Protein AF-A0A7J2R9C9-F1 (afdb_monomer_lite)

Sequence (194 aa):
MNEAEVVSRICEHLQNESWQFWIDDHPIHKDLGFQKHCLLIGGVRPDIFGLNDVKQIFAVEVKGSKDYKKAIGQASDFKQFISILQRFDKTEITSKDIIDKLIIEYPNLFLNFFVKPTAKDQVVSMFLSGNKEILTKDYKKTISDFGQYNFFFAFKRHLVHLGILSQENTTFYKKTDDLDLENDYWILGKDILI

Secondary structure (DSSP, 8-state):
--HHHHHHHHHHHHHHTT-EEEEE--GGGTT--SPEE---BTTB--SEEEE-TT--EEEE----TTTHHHHHHHHHHHHHHHHHHHTT-SSEEEHHHHHHHHHHH-HHHIIIIIB-GGGHHHHHHHHHTT-THHHHH-HHHHHHHHB-HHHHHHHHHHHHHTTSB-TT-----S-GGG--TTT-EEEBPGGG--

pLDDT: mean 85.62, std 8.65, range [47.12, 96.38]

Radius of gyration: 19.76 Å; chains: 1; bounding box: 48×44×43 Å

Structure (mmCIF, N/CA/C/O backbone):
data_AF-A0A7J2R9C9-F1
#
_entry.id   AF-A0A7J2R9C9-F1
#
loop_
_atom_site.group_PDB
_atom_site.id
_atom_site.type_symbol
_atom_site.label_atom_id
_atom_site.label_alt_id
_atom_site.label_comp_id
_atom_site.label_asym_id
_atom_site.label_entity_id
_atom_site.label_seq_id
_atom_site.pdbx_PDB_ins_code
_atom_site.Cartn_x
_atom_site.Cartn_y
_atom_site.Cartn_z
_atom_site.occupancy
_atom_site.B_iso_or_equiv
_atom_site.auth_seq_id
_atom_site.auth_comp_id
_atom_site.auth_asym_id
_atom_site.auth_atom_id
_atom_site.pdbx_PDB_model_num
ATOM 1 N N . MET A 1 1 ? -5.313 -24.397 -1.795 1.00 79.88 1 MET A N 1
ATOM 2 C CA . MET A 1 1 ? -6.386 -23.817 -0.970 1.00 79.88 1 MET A CA 1
ATOM 3 C C . MET A 1 1 ? -6.869 -22.528 -1.615 1.00 79.88 1 MET A C 1
ATOM 5 O O . MET A 1 1 ? -6.042 -21.649 -1.888 1.00 79.88 1 MET A O 1
ATOM 9 N N . ASN A 1 2 ? -8.150 -22.462 -1.966 1.00 88.56 2 ASN A N 1
ATOM 10 C CA . ASN A 1 2 ? -8.765 -21.236 -2.485 1.00 88.56 2 ASN A CA 1
ATOM 11 C C . ASN A 1 2 ? -9.092 -20.268 -1.329 1.00 88.56 2 ASN A C 1
ATOM 13 O O . ASN A 1 2 ? -8.956 -20.628 -0.165 1.00 88.56 2 ASN A O 1
ATOM 17 N N . GLU A 1 3 ? -9.455 -19.028 -1.648 1.00 88.56 3 GLU A N 1
ATOM 18 C CA . GLU A 1 3 ? -9.692 -17.971 -0.653 1.00 88.56 3 GLU A CA 1
ATOM 19 C C . GLU A 1 3 ? -10.859 -18.308 0.292 1.00 88.56 3 GLU A C 1
ATOM 21 O O . GLU A 1 3 ? -10.719 -18.158 1.502 1.00 88.56 3 GLU A O 1
ATOM 26 N N . ALA A 1 4 ? -11.951 -18.889 -0.222 1.00 90.69 4 ALA A N 1
ATOM 27 C CA . ALA A 1 4 ? -13.096 -19.321 0.584 1.00 90.69 4 ALA A CA 1
ATOM 28 C C . ALA A 1 4 ? -12.736 -20.424 1.597 1.00 90.69 4 ALA A C 1
ATOM 30 O O . ALA A 1 4 ? -13.167 -20.373 2.747 1.00 90.69 4 ALA A O 1
ATOM 31 N N . GLU A 1 5 ? -11.902 -21.391 1.203 1.00 91.81 5 GLU A N 1
ATOM 32 C CA . GLU A 1 5 ? -11.383 -22.430 2.102 1.00 91.81 5 GLU A CA 1
ATOM 33 C C . GLU A 1 5 ? -10.503 -21.834 3.212 1.00 91.81 5 GLU A C 1
ATOM 35 O O . GLU A 1 5 ? -10.549 -22.304 4.348 1.00 91.81 5 GLU A O 1
ATOM 40 N N . VAL A 1 6 ? -9.708 -20.798 2.906 1.00 91.44 6 VAL A N 1
ATOM 41 C CA . VAL A 1 6 ? -8.899 -20.106 3.924 1.00 91.44 6 VAL A CA 1
ATO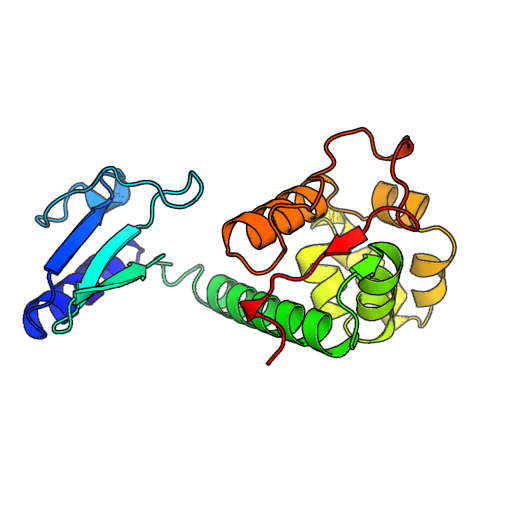M 42 C C . VAL A 1 6 ? -9.802 -19.360 4.906 1.00 91.44 6 VAL A C 1
ATOM 44 O O . VAL A 1 6 ? -9.608 -19.503 6.111 1.00 91.44 6 VAL A O 1
ATOM 47 N N . VAL A 1 7 ? -10.804 -18.623 4.408 1.00 93.88 7 VAL A N 1
ATOM 48 C CA . VAL A 1 7 ? -11.795 -17.936 5.255 1.00 93.88 7 VAL A CA 1
ATOM 49 C C . VAL A 1 7 ? -12.480 -18.934 6.185 1.00 93.88 7 VAL A C 1
ATOM 51 O O . VAL A 1 7 ? -12.495 -18.699 7.388 1.00 93.88 7 VAL A O 1
ATOM 54 N N . SER A 1 8 ? -12.966 -20.071 5.667 1.00 94.31 8 SER A N 1
ATOM 55 C CA . SER A 1 8 ? -13.621 -21.104 6.488 1.00 94.31 8 SER A CA 1
ATOM 56 C C . SER A 1 8 ? -12.737 -21.551 7.649 1.00 94.31 8 SER A C 1
ATOM 58 O O . SER A 1 8 ? -13.174 -21.525 8.795 1.00 94.31 8 SER A O 1
ATOM 60 N N . ARG A 1 9 ? -11.463 -21.870 7.380 1.00 94.62 9 ARG A N 1
ATOM 61 C CA . ARG A 1 9 ? -10.520 -22.308 8.421 1.00 94.62 9 ARG A CA 1
ATOM 62 C C . ARG A 1 9 ? -10.230 -21.232 9.462 1.00 94.62 9 ARG A C 1
ATOM 64 O O . ARG A 1 9 ? -10.087 -21.555 10.638 1.00 94.62 9 ARG A O 1
ATOM 71 N N . ILE A 1 10 ? -10.119 -19.969 9.045 1.00 94.38 10 ILE A N 1
ATOM 72 C CA . ILE A 1 10 ? -9.936 -18.855 9.983 1.00 94.38 10 ILE A CA 1
ATOM 73 C C . ILE A 1 10 ? -11.188 -18.716 10.853 1.00 94.38 10 ILE A C 1
ATOM 75 O O . ILE A 1 10 ? -11.069 -18.669 12.071 1.00 94.38 10 ILE A O 1
ATOM 79 N N . CYS A 1 11 ? -12.381 -18.717 10.259 1.00 95.38 11 CYS A N 1
ATOM 80 C CA . CYS A 1 11 ? -13.644 -18.624 10.989 1.00 95.38 11 CYS A CA 1
ATOM 81 C C . CYS A 1 11 ? -13.845 -19.787 11.972 1.00 95.38 11 CYS A C 1
ATOM 83 O O . CYS A 1 11 ? -14.218 -19.544 13.114 1.00 95.38 11 CYS A O 1
ATOM 85 N N . GLU A 1 12 ? -13.545 -21.025 11.574 1.00 95.56 12 GLU A N 1
ATOM 86 C CA . GLU A 1 12 ? -13.577 -22.200 12.458 1.00 95.56 12 GLU A CA 1
ATOM 87 C C . GLU A 1 12 ? -12.640 -22.022 13.663 1.00 95.56 12 GLU A C 1
ATOM 89 O O . GLU A 1 12 ? -13.024 -22.296 14.799 1.00 95.56 12 GLU A O 1
ATOM 94 N N . HIS A 1 13 ? -11.425 -21.509 13.441 1.00 95.62 13 HIS A N 1
ATOM 95 C CA . HIS A 1 13 ? -10.500 -21.196 14.530 1.00 95.62 13 HIS A CA 1
ATOM 96 C C . HIS A 1 13 ? -11.056 -20.106 15.458 1.00 95.62 13 HIS A C 1
ATOM 98 O O . HIS A 1 13 ? -11.077 -20.298 16.669 1.00 95.62 13 HIS A O 1
ATOM 104 N N . LEU A 1 14 ? -11.578 -19.008 14.905 1.00 95.31 14 LEU A N 1
ATOM 105 C CA . LEU A 1 14 ? -12.173 -17.917 15.684 1.00 95.31 14 LEU A CA 1
ATOM 106 C C . LEU A 1 14 ? -13.383 -18.379 16.515 1.00 95.31 14 LEU A C 1
ATOM 108 O O . LEU A 1 14 ? -13.548 -17.935 17.650 1.00 95.31 14 LEU A O 1
ATOM 112 N N . GLN A 1 15 ? -14.208 -19.291 15.986 1.00 94.38 15 GLN A N 1
ATOM 113 C CA . GLN A 1 15 ? -15.302 -19.913 16.741 1.00 94.38 15 GLN A CA 1
ATOM 114 C C . GLN A 1 15 ? -14.784 -20.739 17.916 1.00 94.38 15 GLN A C 1
ATOM 116 O O . GLN A 1 15 ? -15.335 -20.637 19.011 1.00 94.38 15 GLN A O 1
ATOM 121 N N . ASN A 1 16 ? -13.726 -21.529 17.706 1.00 95.19 16 ASN A N 1
ATOM 122 C CA . ASN A 1 16 ? -13.116 -22.337 18.764 1.00 95.19 16 ASN A CA 1
ATOM 123 C C . ASN A 1 16 ? -12.536 -21.465 19.890 1.00 95.19 16 ASN A C 1
ATOM 125 O O . ASN A 1 16 ? -12.651 -21.826 21.058 1.00 95.19 16 ASN A O 1
ATOM 129 N N . GLU A 1 17 ? -11.995 -20.292 19.555 1.00 93.38 17 GLU A N 1
ATOM 130 C CA . GLU A 1 17 ? -11.522 -19.293 20.525 1.00 93.38 17 GLU A CA 1
ATOM 131 C C . GLU A 1 17 ? -12.665 -18.469 21.157 1.00 93.38 17 GLU A C 1
ATOM 133 O O . GLU A 1 17 ? -12.427 -17.611 22.003 1.00 93.38 17 GLU A O 1
ATOM 138 N N . SER A 1 18 ? -13.928 -18.716 20.780 1.00 92.69 18 SER A N 1
ATOM 139 C CA . SER A 1 18 ? -15.109 -17.956 21.228 1.00 92.69 18 SER A CA 1
ATOM 140 C C . SER A 1 18 ? -15.068 -16.459 20.881 1.00 92.69 18 SER A C 1
ATOM 142 O O . SER A 1 18 ? -15.665 -15.629 21.573 1.00 92.69 18 SER A O 1
ATOM 144 N N . TRP A 1 19 ? -14.380 -16.092 19.798 1.00 96.12 19 TRP A N 1
ATOM 145 C CA . TRP A 1 19 ? -14.326 -14.714 19.311 1.00 96.12 19 TRP A CA 1
ATOM 146 C C . TRP A 1 19 ? -15.585 -14.372 18.510 1.00 96.12 19 TRP A C 1
ATOM 148 O O . TRP A 1 19 ? -16.198 -15.223 17.863 1.00 96.12 19 TRP A O 1
ATOM 158 N N . GLN A 1 20 ? -15.984 -13.101 18.543 1.00 95.19 20 GLN A N 1
ATOM 159 C CA . GLN A 1 20 ? -17.116 -12.608 17.758 1.00 95.19 20 GLN A CA 1
ATOM 160 C C . GLN A 1 20 ? -16.601 -12.134 16.404 1.00 95.19 20 GLN A C 1
ATOM 162 O O . GLN A 1 20 ? -15.662 -11.346 16.352 1.00 95.19 20 GLN A O 1
ATOM 167 N N . PHE A 1 21 ? -17.202 -12.580 15.307 1.00 96.38 21 PHE A N 1
ATOM 168 C CA . PHE A 1 21 ? -16.780 -12.162 13.975 1.00 96.38 21 PHE A CA 1
ATOM 169 C C . PHE A 1 21 ? -17.925 -12.209 12.968 1.00 96.38 21 PHE A C 1
ATOM 171 O O . PHE A 1 21 ? -18.946 -12.869 13.166 1.00 96.38 21 PHE A O 1
ATOM 178 N N . TRP A 1 22 ? -17.695 -11.520 11.861 1.00 96.06 22 TRP A N 1
ATOM 179 C CA . TRP A 1 22 ? -18.535 -11.463 10.680 1.00 96.06 22 TRP A CA 1
ATOM 180 C C . TRP A 1 22 ? -17.633 -11.565 9.453 1.00 96.06 22 TRP A C 1
ATOM 182 O O . TRP A 1 22 ? -16.468 -11.171 9.508 1.00 96.06 22 TRP A O 1
ATOM 192 N N . ILE A 1 23 ? -18.176 -12.042 8.339 1.00 95.62 23 ILE A N 1
ATOM 193 C CA . ILE A 1 23 ? -17.469 -12.113 7.053 1.00 95.62 23 ILE A CA 1
ATOM 194 C C . ILE A 1 23 ? -18.100 -11.192 6.013 1.00 95.62 23 ILE A C 1
ATOM 196 O O . ILE A 1 23 ? -19.280 -10.850 6.125 1.00 95.62 23 ILE A O 1
ATOM 200 N N . ASP A 1 24 ? -17.347 -10.810 4.987 1.00 92.38 24 ASP A N 1
ATOM 201 C CA . ASP A 1 24 ? -17.902 -10.045 3.872 1.00 92.38 24 ASP A CA 1
ATOM 202 C C . ASP A 1 24 ? -19.032 -10.836 3.173 1.00 92.38 24 ASP A C 1
ATOM 204 O O . ASP A 1 24 ? -19.030 -12.069 3.065 1.00 92.38 24 ASP A O 1
ATOM 208 N N . ASP A 1 25 ? -20.008 -10.096 2.662 1.00 88.25 25 ASP A N 1
ATOM 209 C CA . ASP A 1 25 ? -21.032 -10.532 1.717 1.00 88.25 25 ASP A CA 1
ATOM 210 C C . ASP A 1 25 ? -20.504 -10.650 0.265 1.00 88.25 25 ASP A C 1
ATOM 212 O O . ASP A 1 25 ? -21.256 -10.601 -0.708 1.00 88.25 25 ASP A O 1
ATOM 216 N N . HIS A 1 26 ? -19.186 -10.791 0.085 1.00 86.38 26 HIS A N 1
ATOM 217 C CA . HIS A 1 26 ? -18.575 -10.980 -1.227 1.00 86.38 26 HIS A CA 1
ATOM 218 C C . HIS A 1 26 ? -19.024 -12.319 -1.853 1.00 86.38 26 HIS A C 1
ATOM 220 O O . HIS A 1 26 ? -19.096 -13.332 -1.145 1.00 86.38 26 HIS A O 1
ATOM 226 N N . PRO A 1 27 ? -19.247 -12.404 -3.184 1.00 86.25 27 PRO A N 1
ATOM 227 C CA . PRO A 1 27 ? -19.716 -13.631 -3.842 1.00 86.25 27 PRO A CA 1
ATOM 228 C C . PRO A 1 27 ? -18.855 -14.876 -3.599 1.00 86.25 27 PRO A C 1
ATOM 230 O O . PRO A 1 27 ? -19.363 -15.994 -3.650 1.00 86.25 27 PRO A O 1
ATOM 233 N N . ILE A 1 28 ? -17.560 -14.697 -3.318 1.00 84.75 28 ILE A N 1
ATOM 234 C CA . ILE A 1 28 ? -16.625 -15.790 -2.996 1.00 84.75 28 ILE A CA 1
ATOM 235 C C . ILE A 1 28 ? -16.988 -16.472 -1.665 1.00 84.75 28 ILE A C 1
ATOM 237 O O . ILE A 1 28 ? -16.688 -17.647 -1.474 1.00 84.75 28 ILE A O 1
ATOM 241 N N . HIS A 1 29 ? -17.670 -15.770 -0.760 1.00 86.62 29 HIS A N 1
ATOM 242 C CA . HIS A 1 29 ? -18.057 -16.262 0.563 1.00 86.62 29 HIS A CA 1
ATOM 243 C C . HIS A 1 29 ? -19.539 -16.634 0.653 1.00 86.62 29 HIS A C 1
ATOM 245 O O . HIS A 1 29 ? -20.029 -16.915 1.748 1.00 86.62 29 HIS A O 1
ATOM 251 N N . LYS A 1 30 ? -20.279 -16.608 -0.463 1.00 85.00 30 LYS A N 1
ATOM 252 C CA . LYS A 1 30 ? -21.740 -16.802 -0.477 1.00 85.00 30 LYS A CA 1
ATOM 253 C C . LYS A 1 30 ? -22.174 -18.129 0.162 1.00 85.00 30 LYS A C 1
ATOM 255 O O . LYS A 1 30 ? -23.197 -18.177 0.830 1.00 85.00 30 LYS A O 1
ATOM 260 N N . ASP A 1 31 ? -21.367 -19.175 -0.018 1.00 89.12 31 ASP A N 1
ATOM 261 C CA . ASP A 1 31 ? -21.669 -20.534 0.441 1.00 89.12 31 ASP A CA 1
ATOM 262 C C . ASP A 1 31 ? -21.213 -20.768 1.897 1.00 89.12 31 ASP A C 1
ATOM 264 O O . ASP A 1 31 ? -21.453 -21.831 2.466 1.00 89.12 31 ASP A O 1
ATOM 268 N N . LEU A 1 32 ? -20.562 -19.777 2.522 1.00 89.19 32 LEU A N 1
ATOM 269 C CA . LEU A 1 32 ? -20.130 -19.836 3.917 1.00 89.19 32 LEU A CA 1
ATOM 270 C C . LEU A 1 32 ? -21.260 -19.372 4.847 1.00 89.19 32 LEU A C 1
ATOM 272 O O . LEU A 1 32 ? -21.686 -18.217 4.788 1.00 89.19 32 LEU A O 1
ATOM 276 N N . GLY A 1 33 ? -21.696 -20.254 5.751 1.00 90.81 33 GLY A N 1
ATOM 277 C CA . GLY A 1 33 ? -22.815 -20.044 6.683 1.00 90.81 33 GLY A CA 1
ATOM 278 C C . GLY A 1 33 ? -22.538 -19.132 7.887 1.00 90.81 33 GLY A C 1
ATOM 279 O O . GLY A 1 33 ? -23.201 -19.272 8.913 1.00 90.81 33 GLY A O 1
ATOM 280 N N . PHE A 1 34 ? -21.558 -18.229 7.803 1.00 93.81 34 PHE A N 1
ATOM 281 C CA . PHE A 1 34 ? -21.236 -17.284 8.880 1.00 93.81 34 PHE A CA 1
ATOM 282 C C . PHE A 1 34 ? -22.005 -15.966 8.727 1.00 93.81 34 PHE A C 1
ATOM 284 O O . PHE A 1 34 ? -22.436 -15.602 7.629 1.00 93.81 34 PHE A O 1
ATOM 291 N N . GLN A 1 35 ? -22.163 -15.233 9.835 1.00 93.25 35 GLN A N 1
ATOM 292 C CA . GLN A 1 35 ? -22.824 -13.927 9.819 1.00 93.25 35 GLN A CA 1
ATOM 293 C C . GLN A 1 35 ? -22.078 -12.948 8.908 1.00 93.25 35 GLN A C 1
ATOM 295 O O . GLN A 1 35 ? -20.848 -12.914 8.895 1.00 93.25 35 GLN A O 1
ATOM 300 N N . LYS A 1 36 ? -22.830 -12.139 8.159 1.00 93.19 36 LYS A N 1
ATOM 301 C CA . LYS A 1 36 ? -22.279 -11.186 7.192 1.00 93.19 36 LYS A CA 1
ATOM 302 C C . LYS A 1 36 ? -22.129 -9.785 7.784 1.00 93.19 36 LYS A C 1
ATOM 304 O O . LYS A 1 36 ? -22.925 -9.397 8.638 1.00 93.19 36 LYS A O 1
ATOM 309 N N . HIS A 1 37 ? -21.169 -9.008 7.288 1.00 91.19 37 HIS A N 1
ATOM 310 C CA . HIS A 1 37 ? -21.090 -7.564 7.526 1.00 91.19 37 HIS A CA 1
ATOM 311 C C . HIS A 1 37 ? -21.049 -6.764 6.224 1.00 91.19 37 HIS A C 1
ATOM 313 O O . HIS A 1 37 ? -20.691 -7.256 5.159 1.00 91.19 37 HIS A O 1
ATOM 319 N N . CYS A 1 38 ? -21.359 -5.474 6.343 1.00 86.06 38 CYS A N 1
ATOM 320 C CA . CYS A 1 38 ? -21.189 -4.482 5.282 1.00 86.06 38 CYS A CA 1
ATOM 321 C C . CYS A 1 38 ? -20.207 -3.357 5.660 1.00 86.06 38 CYS A C 1
ATOM 323 O O . CYS A 1 38 ? -20.106 -2.365 4.937 1.00 86.06 38 CYS A O 1
ATOM 325 N N . LEU A 1 39 ? -19.490 -3.515 6.781 1.00 82.69 39 LEU A N 1
ATOM 326 C CA . LEU A 1 39 ? -18.576 -2.522 7.348 1.00 82.69 39 LEU A CA 1
ATOM 327 C C . LEU A 1 39 ? -17.418 -2.179 6.398 1.00 82.69 39 LEU A C 1
ATOM 329 O O . LEU A 1 39 ? -16.803 -3.072 5.826 1.00 82.69 39 LEU A O 1
ATOM 333 N N . LEU A 1 40 ? -17.108 -0.887 6.271 1.00 76.62 40 LEU A N 1
ATOM 334 C CA . LEU A 1 40 ? -15.981 -0.371 5.494 1.00 76.62 40 LEU A CA 1
ATOM 335 C C . LEU A 1 40 ? -14.938 0.247 6.432 1.00 76.62 40 LEU A C 1
ATOM 337 O O . LEU A 1 40 ? -15.283 1.058 7.289 1.00 76.62 40 LEU A O 1
ATOM 341 N N . ILE A 1 41 ? -13.664 -0.082 6.224 1.00 69.44 41 ILE A N 1
ATOM 342 C CA . ILE A 1 41 ? -12.506 0.527 6.887 1.00 69.44 41 ILE A CA 1
ATOM 343 C C . ILE A 1 41 ? -11.711 1.275 5.817 1.00 69.44 41 ILE A C 1
ATOM 345 O O . ILE A 1 41 ? -11.194 0.669 4.881 1.00 69.44 41 ILE A O 1
ATOM 349 N N . GLY A 1 42 ? -11.670 2.608 5.896 1.00 65.38 42 GLY A N 1
ATOM 350 C CA . GLY A 1 42 ? -10.990 3.431 4.882 1.00 65.38 42 GLY A CA 1
ATOM 351 C C . GLY A 1 42 ? -11.536 3.242 3.457 1.00 65.38 42 GLY A C 1
ATOM 352 O O . GLY A 1 42 ? -10.789 3.360 2.490 1.00 65.38 42 GLY A O 1
ATOM 353 N N . GLY A 1 43 ? -12.823 2.897 3.322 1.00 72.19 43 GLY A N 1
ATOM 354 C CA . GLY A 1 43 ? -13.472 2.619 2.034 1.00 72.19 43 GLY A CA 1
ATOM 355 C C . GLY A 1 43 ? -13.242 1.208 1.480 1.00 72.19 43 GLY A C 1
ATOM 356 O O . GLY A 1 43 ? -13.756 0.901 0.409 1.00 72.19 43 GLY A O 1
ATOM 357 N N . VAL A 1 44 ? -12.513 0.349 2.197 1.00 74.75 44 VAL A N 1
ATOM 358 C CA . VAL A 1 44 ? -12.276 -1.055 1.832 1.00 74.75 44 VAL A CA 1
ATOM 359 C C . VAL A 1 44 ? -13.069 -1.960 2.765 1.00 74.75 4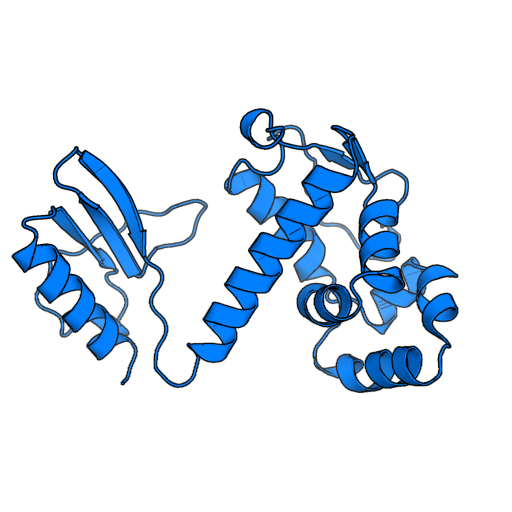4 VAL A C 1
ATOM 361 O O . VAL A 1 44 ? -13.228 -1.653 3.947 1.00 74.75 44 VAL A O 1
ATOM 364 N N . ARG A 1 45 ? -13.589 -3.069 2.244 1.00 83.50 45 ARG A N 1
ATOM 365 C CA . ARG A 1 45 ? -14.285 -4.067 3.049 1.00 83.50 45 ARG A CA 1
ATOM 366 C C . ARG A 1 45 ? -13.326 -5.221 3.360 1.00 83.50 45 ARG A C 1
ATOM 368 O O . ARG A 1 45 ? -12.831 -5.811 2.408 1.00 83.50 45 ARG A O 1
ATOM 375 N N . PRO A 1 46 ? -13.023 -5.505 4.637 1.00 89.94 46 PRO A N 1
ATOM 376 C CA . PRO A 1 46 ? -12.201 -6.660 4.979 1.00 89.94 46 PRO A CA 1
ATOM 377 C C . PRO A 1 46 ? -12.985 -7.958 4.758 1.00 89.94 46 PRO A C 1
ATOM 379 O O . PRO A 1 46 ? -14.202 -7.960 4.931 1.00 89.94 46 PRO A O 1
ATOM 382 N N . ASP A 1 47 ? -12.295 -9.058 4.454 1.00 93.00 47 ASP A N 1
ATOM 383 C CA . ASP A 1 47 ? -12.936 -10.373 4.302 1.00 93.00 47 ASP A CA 1
ATOM 384 C C . ASP A 1 47 ? -13.543 -10.870 5.624 1.00 93.00 47 ASP A C 1
ATOM 386 O O . ASP A 1 47 ? -14.576 -11.544 5.629 1.00 93.00 47 ASP A O 1
ATOM 390 N N . ILE A 1 48 ? -12.897 -10.543 6.752 1.00 94.44 48 ILE A N 1
ATOM 391 C CA . ILE A 1 48 ? -13.358 -10.863 8.109 1.00 94.44 48 ILE A CA 1
ATOM 392 C C . ILE A 1 48 ? -13.180 -9.639 9.007 1.00 94.44 48 ILE A C 1
ATOM 394 O O . ILE A 1 48 ? -12.122 -9.011 9.023 1.00 94.44 48 ILE A O 1
ATOM 398 N N . PHE A 1 49 ? -14.186 -9.342 9.820 1.00 93.75 49 PHE A N 1
ATOM 399 C CA . PHE A 1 49 ? -14.146 -8.324 10.867 1.00 93.75 49 PHE A CA 1
ATOM 400 C C . PHE A 1 49 ? -14.626 -8.927 12.186 1.00 93.75 49 PHE A C 1
ATOM 402 O O . PHE A 1 49 ? -15.577 -9.709 12.189 1.00 93.75 49 PHE A O 1
ATOM 409 N N . GLY A 1 50 ? -14.021 -8.564 13.316 1.00 92.94 50 GLY A N 1
ATOM 410 C CA . GLY A 1 50 ? -14.440 -9.127 14.594 1.00 92.94 50 GLY A CA 1
ATOM 411 C C . GLY A 1 50 ? -13.873 -8.462 15.839 1.00 92.94 50 GLY A C 1
ATOM 412 O O . GLY A 1 50 ? -13.158 -7.463 15.783 1.00 92.94 50 GLY A O 1
ATOM 413 N N . LEU A 1 51 ? -14.239 -9.053 16.973 1.00 90.69 51 LEU A N 1
ATOM 414 C CA . LEU A 1 51 ? -13.806 -8.727 18.323 1.00 90.69 51 LEU A CA 1
ATOM 415 C C . LEU A 1 51 ? -13.227 -9.984 18.971 1.00 90.69 51 LEU A C 1
ATOM 417 O O . LEU A 1 51 ? -13.886 -11.029 18.989 1.00 90.69 51 LEU A O 1
ATOM 421 N N . ASN A 1 52 ? -12.027 -9.876 19.534 1.00 89.12 52 ASN A N 1
ATOM 422 C CA . ASN A 1 52 ? -11.482 -10.948 20.362 1.00 89.12 52 ASN A CA 1
ATOM 423 C C . ASN A 1 52 ? -12.175 -11.019 21.739 1.00 89.12 52 ASN A C 1
ATOM 425 O O . ASN A 1 52 ? -13.108 -10.265 22.048 1.00 89.12 52 ASN A O 1
ATOM 429 N N . ASP A 1 53 ? -11.716 -11.947 22.572 1.00 89.00 53 ASP A N 1
ATOM 430 C CA . ASP A 1 53 ? -12.183 -12.177 23.941 1.00 89.00 53 ASP A CA 1
ATOM 431 C C . ASP A 1 53 ? -12.096 -10.928 24.839 1.00 89.00 53 ASP A C 1
ATOM 433 O O . ASP A 1 53 ? -13.004 -10.670 25.632 1.00 89.00 53 ASP A O 1
ATOM 437 N N . VAL A 1 54 ? -11.074 -10.093 24.646 1.00 91.19 54 VAL A N 1
ATOM 438 C CA . VAL A 1 54 ? -10.885 -8.810 25.346 1.00 91.19 54 VAL A CA 1
ATOM 439 C C . VAL A 1 54 ? -11.502 -7.603 24.621 1.00 91.19 54 VAL A C 1
ATOM 441 O O . VAL A 1 54 ? -11.209 -6.457 24.962 1.00 91.19 54 VAL A O 1
ATOM 444 N N . LYS A 1 55 ? -12.389 -7.831 23.643 1.00 88.19 55 LYS A N 1
ATOM 445 C CA . LYS A 1 55 ? -13.112 -6.792 22.877 1.00 88.19 55 LYS A CA 1
ATOM 446 C C . LYS A 1 55 ? -12.225 -5.847 22.058 1.00 88.19 55 LYS A C 1
ATOM 448 O O . LYS A 1 55 ? -12.659 -4.755 21.695 1.00 88.19 55 LYS A O 1
ATOM 453 N N . GLN A 1 56 ? -11.016 -6.271 21.706 1.00 81.62 56 GLN A N 1
ATOM 454 C CA . GLN A 1 56 ? -10.200 -5.589 20.707 1.00 81.62 56 GLN A CA 1
ATOM 455 C C . GLN A 1 56 ? -10.704 -5.918 19.303 1.00 81.62 56 GLN A C 1
ATOM 457 O O . GLN A 1 56 ? -10.991 -7.073 18.982 1.00 81.62 56 GLN A O 1
ATOM 462 N N . ILE A 1 57 ? -10.790 -4.884 18.470 1.00 86.56 57 ILE A N 1
ATOM 463 C CA . ILE A 1 57 ? -11.206 -4.993 17.074 1.00 86.56 57 ILE A CA 1
ATOM 464 C C . ILE A 1 57 ? -10.068 -5.577 16.243 1.00 86.56 57 ILE A C 1
ATOM 466 O O . ILE A 1 57 ? -8.921 -5.146 16.358 1.00 86.56 57 ILE A O 1
ATOM 470 N N . PHE A 1 58 ? -10.406 -6.499 15.348 1.00 87.62 58 PHE A N 1
ATOM 471 C CA . PHE A 1 58 ? -9.512 -6.964 14.297 1.00 87.62 58 PHE A CA 1
ATOM 472 C C . PHE A 1 58 ? -10.228 -6.996 12.944 1.00 87.62 58 PHE A C 1
ATOM 474 O O . PHE A 1 58 ? -11.453 -7.106 12.856 1.00 87.62 58 PHE A O 1
ATOM 481 N N . ALA A 1 59 ? -9.435 -6.917 11.881 1.00 90.19 59 ALA A N 1
ATOM 482 C CA . ALA A 1 59 ? -9.870 -7.111 10.508 1.00 90.19 59 ALA A CA 1
ATOM 483 C C . ALA A 1 59 ? -8.846 -7.998 9.791 1.00 90.19 59 ALA A C 1
ATOM 485 O O . ALA A 1 59 ? -7.642 -7.839 10.001 1.00 90.19 59 ALA A O 1
ATOM 486 N N . VAL A 1 60 ? -9.316 -8.937 8.974 1.00 89.44 60 VAL A N 1
ATOM 487 C CA . VAL A 1 60 ? -8.474 -9.891 8.247 1.00 89.44 60 VAL A CA 1
ATOM 488 C C . VAL A 1 60 ? -8.746 -9.763 6.759 1.00 89.44 60 VAL A C 1
ATOM 490 O O . VAL A 1 60 ? -9.885 -9.890 6.320 1.00 89.44 60 VAL A O 1
ATOM 493 N N . GLU A 1 61 ? -7.673 -9.550 6.006 1.00 88.19 61 GLU A N 1
ATOM 494 C CA . GLU A 1 61 ? -7.633 -9.726 4.558 1.00 88.19 61 GLU A CA 1
ATOM 495 C C . GLU A 1 61 ? -7.065 -11.119 4.273 1.00 88.19 61 GLU A C 1
ATOM 497 O O . GLU A 1 61 ? -5.951 -11.458 4.688 1.00 88.19 61 GLU A O 1
ATOM 502 N N . VAL A 1 62 ? -7.830 -11.945 3.578 1.00 88.38 62 VAL A N 1
ATOM 503 C CA . VAL A 1 62 ? -7.496 -13.326 3.269 1.00 88.38 62 VAL A CA 1
ATOM 504 C C . VAL A 1 62 ? -6.904 -13.404 1.869 1.00 88.38 62 VAL A C 1
ATOM 506 O O . VAL A 1 62 ? -7.245 -12.637 0.977 1.00 88.38 62 VAL A O 1
ATOM 509 N N . LYS A 1 63 ? -5.938 -14.307 1.668 1.00 87.19 63 LYS A N 1
ATOM 510 C CA . LYS A 1 63 ? -5.334 -14.564 0.355 1.00 87.19 63 LYS A CA 1
ATOM 511 C C . LYS A 1 63 ? -5.164 -16.060 0.142 1.00 87.19 63 LYS A C 1
ATOM 513 O O . LYS A 1 63 ? -4.645 -16.776 0.999 1.00 87.19 63 LYS A O 1
ATOM 518 N N . GLY A 1 64 ? -5.593 -16.542 -1.023 1.00 85.88 64 GLY A N 1
ATOM 519 C CA . GLY A 1 64 ? -5.465 -17.947 -1.404 1.00 85.88 64 GLY A CA 1
ATOM 520 C C . GLY A 1 64 ? -4.020 -18.380 -1.694 1.00 85.88 64 GLY A C 1
ATOM 521 O O . GLY A 1 64 ? -3.100 -17.576 -1.842 1.00 85.88 64 GLY A O 1
ATOM 522 N N . SER A 1 65 ? -3.821 -19.690 -1.864 1.00 81.62 65 SER A N 1
ATOM 523 C CA . SER A 1 65 ? -2.495 -20.305 -2.101 1.00 81.62 65 SER A CA 1
ATOM 524 C C . SER A 1 65 ? -1.759 -19.858 -3.375 1.00 81.62 65 SER A C 1
ATOM 526 O O . SER A 1 65 ? -0.563 -20.108 -3.501 1.00 81.62 65 SER A O 1
ATOM 528 N N . LYS A 1 66 ? -2.433 -19.191 -4.316 1.00 80.88 66 LYS A N 1
ATOM 529 C CA . LYS A 1 66 ? -1.776 -18.591 -5.489 1.00 80.88 66 LYS A CA 1
ATOM 530 C C . LYS A 1 66 ? -1.121 -17.246 -5.161 1.00 80.88 66 LYS A C 1
ATOM 532 O O . LYS A 1 66 ? -0.080 -16.929 -5.725 1.00 80.88 66 LYS A O 1
ATOM 537 N N . ASP A 1 67 ? -1.679 -16.512 -4.201 1.00 80.62 67 ASP A N 1
ATOM 538 C CA . ASP A 1 67 ? -1.323 -15.119 -3.927 1.00 80.62 67 ASP A CA 1
ATOM 539 C C . ASP A 1 67 ? -0.644 -14.918 -2.567 1.00 80.62 67 ASP A C 1
ATOM 541 O O . ASP A 1 67 ? -0.089 -13.851 -2.321 1.00 80.62 67 ASP A O 1
ATOM 545 N N . TYR A 1 68 ? -0.601 -15.934 -1.694 1.00 78.31 68 TYR A N 1
ATOM 546 C CA . TYR A 1 68 ? -0.035 -15.794 -0.343 1.00 78.31 68 TYR A CA 1
ATOM 547 C C . TYR A 1 68 ? 1.424 -15.306 -0.335 1.00 78.31 68 TYR A C 1
ATOM 549 O O . TYR A 1 68 ? 1.783 -14.468 0.486 1.00 78.31 68 TYR A O 1
ATOM 557 N N . LYS A 1 69 ? 2.272 -15.768 -1.269 1.00 75.38 69 LYS A N 1
ATOM 558 C CA . LYS A 1 69 ? 3.667 -15.296 -1.372 1.00 75.38 69 LYS A CA 1
ATOM 559 C C . LYS A 1 69 ? 3.727 -13.807 -1.697 1.00 75.38 69 LYS A C 1
ATOM 561 O O . LYS A 1 69 ? 4.528 -13.083 -1.117 1.00 75.38 69 LYS A O 1
ATOM 566 N N . LYS A 1 70 ? 2.863 -13.361 -2.613 1.00 76.00 70 LYS A N 1
ATOM 567 C CA . LYS A 1 70 ? 2.738 -11.953 -2.989 1.00 76.00 70 LYS A CA 1
ATOM 568 C C . LYS A 1 70 ? 2.232 -11.131 -1.805 1.00 76.00 70 LYS A C 1
ATOM 570 O O . LYS A 1 70 ? 2.806 -10.088 -1.528 1.00 76.00 70 LYS A O 1
ATOM 575 N N . ALA A 1 71 ? 1.231 -11.627 -1.083 1.00 69.88 71 ALA A N 1
ATOM 576 C CA . ALA A 1 71 ? 0.666 -10.968 0.091 1.00 69.88 71 ALA A CA 1
ATOM 577 C C . ALA A 1 71 ? 1.689 -10.808 1.228 1.00 69.88 71 ALA A C 1
ATOM 579 O O . ALA A 1 71 ? 1.842 -9.719 1.772 1.00 69.88 71 ALA A O 1
ATOM 580 N N . ILE A 1 72 ? 2.448 -11.865 1.539 1.00 70.62 72 ILE A N 1
ATOM 581 C CA . ILE A 1 72 ? 3.532 -11.816 2.533 1.00 70.62 72 ILE A CA 1
ATOM 582 C C . ILE A 1 72 ? 4.622 -10.836 2.092 1.00 70.62 72 ILE A C 1
ATOM 584 O O . ILE A 1 72 ? 5.074 -10.025 2.897 1.00 70.62 72 ILE A O 1
ATOM 588 N N . GLY A 1 73 ? 5.019 -10.883 0.815 1.00 69.12 73 GLY A N 1
ATOM 589 C CA . GLY A 1 73 ? 5.977 -9.934 0.247 1.00 69.12 73 GLY A CA 1
ATOM 590 C C . GLY A 1 73 ? 5.504 -8.489 0.403 1.00 69.12 73 GLY A C 1
ATOM 591 O O . GLY A 1 73 ? 6.238 -7.665 0.929 1.00 69.12 73 GLY A O 1
ATOM 592 N N . GLN A 1 74 ? 4.246 -8.203 0.061 1.00 75.81 74 GLN A N 1
ATOM 593 C CA . GLN A 1 74 ? 3.646 -6.875 0.219 1.00 75.81 74 GLN A CA 1
ATOM 594 C C . GLN A 1 74 ? 3.603 -6.416 1.680 1.00 75.81 74 GLN A C 1
ATOM 596 O O . GLN A 1 74 ? 3.946 -5.272 1.961 1.00 75.81 74 GLN A O 1
ATOM 601 N N . ALA A 1 75 ? 3.228 -7.293 2.616 1.00 76.12 75 ALA A N 1
ATOM 602 C CA . ALA A 1 75 ? 3.218 -6.967 4.041 1.00 76.12 75 ALA A CA 1
ATOM 603 C C . ALA A 1 75 ? 4.632 -6.673 4.573 1.00 76.12 75 ALA A C 1
ATOM 605 O O . ALA A 1 75 ? 4.829 -5.734 5.347 1.00 76.12 75 ALA A O 1
ATOM 606 N N . SER A 1 76 ? 5.627 -7.448 4.130 1.00 78.75 76 SER A N 1
ATOM 607 C CA . SER A 1 76 ? 7.035 -7.231 4.470 1.00 78.75 76 SER A CA 1
ATOM 608 C C . SER A 1 76 ? 7.563 -5.920 3.889 1.00 78.75 76 SER A C 1
ATOM 610 O O . SER A 1 76 ? 8.159 -5.129 4.620 1.00 78.75 76 SER A O 1
ATOM 612 N N . ASP A 1 77 ? 7.310 -5.665 2.604 1.00 84.69 77 ASP A N 1
ATOM 613 C CA . ASP A 1 77 ? 7.718 -4.440 1.917 1.00 84.69 77 ASP A CA 1
ATOM 614 C C . ASP A 1 77 ? 7.087 -3.210 2.581 1.00 84.69 77 ASP A C 1
ATOM 616 O O . ASP A 1 77 ? 7.756 -2.201 2.804 1.00 84.69 77 ASP A O 1
ATOM 620 N N . PHE A 1 78 ? 5.810 -3.309 2.965 1.00 83.62 78 PHE A N 1
ATOM 621 C CA . PHE A 1 78 ? 5.095 -2.251 3.672 1.00 83.62 78 PHE A CA 1
ATOM 622 C C . PHE A 1 78 ? 5.730 -1.963 5.032 1.00 83.62 78 PHE A C 1
ATOM 624 O O . PHE A 1 78 ? 6.082 -0.822 5.324 1.00 83.62 78 PHE A O 1
ATOM 631 N N . LYS A 1 79 ? 5.953 -3.001 5.846 1.00 85.62 79 LYS A N 1
ATOM 632 C CA . LYS A 1 79 ? 6.614 -2.868 7.151 1.00 85.62 79 LYS A CA 1
ATOM 633 C C . LYS A 1 79 ? 8.009 -2.253 7.019 1.00 85.62 79 LYS A C 1
ATOM 635 O O . LYS A 1 79 ? 8.384 -1.404 7.827 1.00 85.62 79 LYS A O 1
ATOM 640 N N . GLN A 1 80 ? 8.772 -2.658 6.003 1.00 89.62 80 GLN A N 1
ATOM 641 C CA . GLN A 1 80 ? 10.093 -2.095 5.743 1.00 89.62 80 GLN A CA 1
ATOM 642 C C . GLN A 1 80 ? 10.005 -0.619 5.345 1.00 89.62 80 GLN A C 1
ATOM 644 O O . GLN A 1 80 ? 10.785 0.185 5.850 1.00 89.62 80 GLN A O 1
ATOM 649 N N . PHE A 1 81 ? 9.034 -0.245 4.509 1.00 90.62 81 PHE A N 1
ATOM 650 C CA . PHE A 1 81 ? 8.799 1.148 4.136 1.00 90.62 81 PHE A CA 1
ATOM 651 C C . PHE A 1 81 ? 8.468 2.028 5.351 1.00 90.62 81 PHE A C 1
ATOM 653 O O . PHE A 1 81 ? 9.044 3.104 5.489 1.00 90.62 81 PHE A O 1
ATOM 660 N N . ILE A 1 82 ? 7.635 1.554 6.286 1.00 88.75 82 ILE A N 1
ATOM 661 C CA . ILE A 1 82 ? 7.349 2.294 7.531 1.00 88.75 82 ILE A CA 1
ATOM 662 C C . ILE A 1 82 ? 8.611 2.485 8.369 1.00 88.75 82 ILE A C 1
ATOM 664 O O . ILE A 1 82 ? 8.879 3.591 8.834 1.00 88.75 82 ILE A O 1
ATOM 668 N N . SER A 1 83 ? 9.439 1.445 8.490 1.00 90.25 83 SER A N 1
ATOM 669 C CA . SER A 1 83 ? 10.722 1.565 9.187 1.00 90.25 83 SER A CA 1
ATOM 670 C C . SER A 1 83 ? 11.660 2.573 8.517 1.00 90.25 83 SER A C 1
ATOM 672 O O . SER A 1 83 ? 12.396 3.273 9.207 1.00 90.25 83 SER A O 1
ATOM 674 N N . ILE A 1 84 ? 11.639 2.680 7.185 1.00 91.94 84 ILE A N 1
ATOM 675 C CA . ILE A 1 84 ? 12.420 3.687 6.455 1.00 91.94 84 ILE A CA 1
ATOM 676 C C . ILE A 1 84 ? 11.931 5.095 6.790 1.00 91.94 84 ILE A C 1
ATOM 678 O O . ILE A 1 84 ? 12.766 5.941 7.097 1.00 91.94 84 ILE A O 1
ATOM 682 N N . LEU A 1 85 ? 10.614 5.334 6.789 1.00 91.12 85 LEU A N 1
ATOM 683 C CA . LEU A 1 85 ? 10.040 6.627 7.174 1.00 91.12 85 LEU A CA 1
ATOM 684 C C . LEU A 1 85 ? 10.477 7.042 8.587 1.00 91.12 85 LEU A C 1
ATOM 686 O O . LEU A 1 85 ? 10.936 8.162 8.781 1.00 91.12 85 LEU A O 1
ATOM 690 N N . GLN A 1 86 ? 10.426 6.118 9.549 1.00 89.50 86 GLN A N 1
ATOM 691 C CA . GLN A 1 86 ? 10.859 6.367 10.930 1.00 89.50 86 GLN A CA 1
ATOM 692 C C . GLN A 1 86 ? 12.357 6.710 11.039 1.00 89.50 86 GLN A C 1
ATOM 694 O O . GLN A 1 86 ? 12.757 7.490 11.896 1.00 89.50 86 GLN A O 1
ATOM 699 N N . ARG A 1 87 ? 13.202 6.166 10.153 1.00 91.06 87 ARG A N 1
ATOM 700 C CA . ARG A 1 87 ? 14.663 6.377 10.160 1.00 91.06 87 ARG A CA 1
ATOM 701 C C . ARG A 1 87 ? 15.118 7.715 9.580 1.00 91.06 87 ARG A C 1
ATOM 703 O O . ARG A 1 87 ? 16.311 8.001 9.641 1.00 91.06 87 ARG A O 1
ATOM 710 N N . PHE A 1 88 ? 14.223 8.512 8.997 1.00 89.75 88 PHE A N 1
ATOM 711 C CA . PHE A 1 88 ? 14.578 9.861 8.543 1.00 89.75 88 PHE A CA 1
ATOM 712 C C . PHE A 1 88 ? 14.812 10.843 9.696 1.00 89.75 88 PHE A C 1
ATOM 714 O O . PHE A 1 88 ? 15.372 11.907 9.443 1.00 89.75 88 PHE A O 1
ATOM 721 N N . ASP A 1 89 ? 14.409 10.488 10.924 1.00 84.12 89 ASP A N 1
ATOM 722 C CA . ASP A 1 89 ? 14.567 11.305 12.138 1.00 84.12 89 ASP A CA 1
ATOM 723 C C . ASP A 1 89 ? 13.987 12.727 11.989 1.00 84.12 89 ASP A C 1
ATOM 725 O O . ASP A 1 89 ? 14.521 13.724 12.474 1.00 84.12 89 ASP A O 1
ATOM 729 N N . LYS A 1 90 ? 12.891 12.832 11.227 1.00 89.62 90 LYS A N 1
ATOM 730 C CA . LYS A 1 90 ? 12.167 14.072 10.928 1.00 89.62 90 LYS A CA 1
ATOM 731 C C . LYS A 1 90 ? 10.675 13.789 10.852 1.00 89.62 90 LYS A C 1
ATOM 733 O O . LYS A 1 90 ? 10.258 12.717 10.422 1.00 89.62 90 LYS A O 1
ATOM 738 N N . THR A 1 91 ? 9.872 14.780 11.221 1.00 89.81 91 THR A N 1
ATOM 739 C CA . THR A 1 91 ? 8.406 14.718 11.132 1.00 89.81 91 THR A CA 1
ATOM 740 C C . THR A 1 91 ? 7.891 14.963 9.721 1.00 89.81 91 THR A C 1
ATOM 742 O O . THR A 1 91 ? 6.818 14.482 9.376 1.00 89.81 91 THR A O 1
ATOM 745 N N . GLU A 1 92 ? 8.647 15.700 8.911 1.00 93.50 92 GLU A N 1
ATOM 746 C CA . GLU A 1 92 ? 8.306 16.057 7.538 1.00 93.50 92 GLU A CA 1
ATOM 747 C C . GLU A 1 92 ? 9.415 15.565 6.612 1.00 93.50 92 GLU A C 1
ATOM 749 O O . GLU A 1 92 ? 10.588 15.909 6.782 1.00 93.50 92 GLU A O 1
ATOM 754 N N . ILE A 1 93 ? 9.045 14.729 5.645 1.00 94.31 93 ILE A N 1
ATOM 755 C CA . ILE A 1 93 ? 9.985 14.092 4.721 1.00 94.31 93 ILE A CA 1
ATOM 756 C C . ILE A 1 93 ? 9.531 14.406 3.304 1.00 94.31 93 ILE A C 1
ATOM 758 O O . ILE A 1 93 ? 8.358 14.229 2.983 1.00 94.31 93 ILE A O 1
ATOM 762 N N . THR A 1 94 ? 10.428 14.873 2.443 1.00 92.38 94 THR A N 1
ATOM 763 C CA . THR A 1 94 ? 10.036 15.188 1.065 1.00 92.38 94 THR A CA 1
ATOM 764 C C . THR A 1 94 ? 9.875 13.907 0.249 1.00 92.38 94 THR A C 1
ATOM 766 O O . THR A 1 94 ? 10.562 12.904 0.473 1.00 92.38 94 THR A O 1
ATOM 769 N N . SER A 1 95 ? 8.985 13.925 -0.740 1.00 89.25 95 SER A N 1
ATOM 770 C CA . SER A 1 95 ? 8.849 12.823 -1.694 1.00 89.25 95 SER A CA 1
ATOM 771 C C . SER A 1 95 ? 10.162 12.514 -2.409 1.00 89.25 95 SER A C 1
ATOM 773 O O . SER A 1 95 ? 10.465 11.346 -2.657 1.00 89.25 95 SER A O 1
ATOM 775 N N . LYS A 1 96 ? 10.965 13.546 -2.692 1.00 90.88 96 LYS A N 1
ATOM 776 C CA . LYS A 1 96 ? 12.317 13.391 -3.228 1.00 90.88 96 LYS A CA 1
ATOM 777 C C . LYS A 1 96 ? 13.204 12.578 -2.282 1.00 90.88 96 LYS A C 1
ATOM 779 O O . LYS A 1 96 ? 13.790 11.597 -2.727 1.00 90.88 96 LYS A O 1
ATOM 784 N N . ASP A 1 97 ? 13.263 12.932 -0.998 1.00 93.12 97 ASP A N 1
ATOM 785 C CA . ASP A 1 97 ? 14.093 12.227 -0.011 1.00 93.12 97 ASP A CA 1
ATOM 786 C C . ASP A 1 97 ? 13.716 10.743 0.093 1.00 93.12 97 ASP A C 1
ATOM 788 O O . ASP A 1 97 ? 14.589 9.873 0.131 1.00 93.12 97 ASP A O 1
ATOM 792 N N . ILE A 1 98 ? 12.412 10.440 0.089 1.00 92.06 98 ILE A N 1
ATOM 793 C CA . ILE A 1 98 ? 11.907 9.061 0.091 1.00 92.06 98 ILE A CA 1
ATOM 794 C C . ILE A 1 98 ? 12.381 8.326 -1.164 1.00 92.06 98 ILE A C 1
ATOM 796 O O . ILE A 1 98 ? 12.958 7.245 -1.059 1.00 92.06 98 ILE A O 1
ATOM 800 N N . ILE A 1 99 ? 12.160 8.898 -2.349 1.00 90.44 99 ILE A N 1
ATOM 801 C CA . ILE A 1 99 ? 12.532 8.268 -3.622 1.00 90.44 99 ILE A CA 1
ATOM 802 C C . ILE A 1 99 ? 14.047 8.044 -3.701 1.00 90.44 99 ILE A C 1
ATOM 804 O O . ILE A 1 99 ? 14.474 6.955 -4.085 1.00 90.44 99 ILE A O 1
ATOM 808 N N . ASP A 1 100 ? 14.851 9.015 -3.269 1.00 92.81 100 ASP A N 1
ATOM 809 C CA . ASP A 1 100 ? 16.308 8.898 -3.207 1.00 92.81 100 ASP A CA 1
ATOM 810 C C . ASP A 1 100 ? 16.747 7.743 -2.321 1.00 92.81 100 ASP A C 1
ATOM 812 O O . ASP A 1 100 ? 17.515 6.875 -2.746 1.00 92.81 100 ASP A O 1
ATOM 816 N N . LYS A 1 101 ? 16.205 7.680 -1.102 1.00 93.44 101 LYS A N 1
ATOM 817 C CA . LYS A 1 101 ? 16.498 6.602 -0.160 1.00 93.44 101 LYS A CA 1
ATOM 818 C C . LYS A 1 101 ? 16.168 5.240 -0.765 1.00 93.44 101 LYS A C 1
ATOM 820 O O . LYS A 1 101 ? 16.961 4.304 -0.656 1.00 93.44 101 LYS A O 1
ATOM 825 N N . LEU A 1 102 ? 15.026 5.126 -1.442 1.00 91.69 102 LEU A N 1
ATOM 826 C CA . LEU A 1 102 ? 14.607 3.880 -2.074 1.00 91.69 102 LEU A CA 1
ATOM 827 C C . LEU A 1 102 ? 15.493 3.491 -3.260 1.00 91.69 102 LEU A C 1
ATOM 829 O O . LEU A 1 102 ? 15.897 2.337 -3.348 1.00 91.69 102 LEU A O 1
ATOM 833 N N . ILE A 1 103 ? 15.840 4.419 -4.152 1.00 92.19 103 ILE A N 1
ATOM 834 C CA . ILE A 1 103 ? 16.709 4.119 -5.299 1.00 92.19 103 ILE A CA 1
ATOM 835 C C . ILE A 1 103 ? 18.115 3.724 -4.828 1.00 92.19 103 ILE A C 1
ATOM 837 O O . ILE A 1 103 ? 18.723 2.795 -5.367 1.00 92.19 103 ILE A O 1
ATOM 841 N N . ILE A 1 104 ? 18.657 4.434 -3.838 1.00 91.06 104 ILE A N 1
ATOM 842 C CA . ILE A 1 104 ? 20.057 4.283 -3.435 1.00 91.06 104 ILE A CA 1
ATOM 843 C C . ILE A 1 104 ? 20.247 3.059 -2.540 1.00 91.06 104 ILE A C 1
ATOM 845 O O . ILE A 1 104 ? 21.187 2.293 -2.785 1.00 91.06 104 ILE A O 1
ATOM 849 N N . GLU A 1 105 ? 19.378 2.883 -1.541 1.00 92.94 105 GLU A N 1
ATOM 850 C CA . GLU A 1 105 ? 19.560 1.924 -0.444 1.00 92.94 105 GLU A CA 1
ATOM 851 C C . GLU A 1 105 ? 18.562 0.759 -0.469 1.00 92.94 105 GLU A C 1
ATOM 853 O O . GLU A 1 105 ? 18.895 -0.330 -0.003 1.00 92.94 105 GLU A O 1
ATOM 858 N N . TYR A 1 106 ? 17.363 0.943 -1.034 1.00 92.94 106 TYR A N 1
ATOM 859 C CA . TYR A 1 106 ? 16.297 -0.071 -1.022 1.00 92.94 106 TYR A CA 1
ATOM 860 C C . TYR A 1 106 ? 15.710 -0.340 -2.423 1.00 92.94 106 TYR A C 1
ATOM 862 O O . TYR A 1 106 ? 14.493 -0.235 -2.616 1.00 92.94 106 TYR A O 1
ATOM 870 N N . PRO A 1 107 ? 16.535 -0.725 -3.420 1.00 91.31 107 PRO A N 1
ATOM 871 C CA . PRO A 1 107 ? 16.117 -0.802 -4.824 1.00 91.31 107 PRO A CA 1
ATOM 872 C C . PRO A 1 107 ? 14.960 -1.781 -5.066 1.00 91.31 107 PRO A C 1
ATOM 874 O O . PRO A 1 107 ? 14.133 -1.555 -5.946 1.00 91.31 107 PRO A O 1
ATOM 877 N N . ASN A 1 108 ? 14.838 -2.833 -4.251 1.00 89.25 108 ASN A N 1
ATOM 878 C CA . ASN A 1 108 ? 13.705 -3.761 -4.315 1.00 89.25 108 ASN A CA 1
ATOM 879 C C . ASN A 1 108 ? 12.375 -3.083 -3.954 1.00 89.25 108 ASN A C 1
ATOM 881 O O . ASN A 1 108 ? 11.382 -3.287 -4.647 1.00 89.25 108 ASN A O 1
ATOM 885 N N . LEU A 1 109 ? 12.357 -2.237 -2.919 1.00 88.81 109 LEU A N 1
ATOM 886 C CA . LEU A 1 109 ? 11.163 -1.475 -2.548 1.00 88.81 109 LEU A CA 1
ATOM 887 C C . LEU A 1 109 ? 10.822 -0.434 -3.612 1.00 88.81 109 LEU A C 1
ATOM 889 O O . LEU A 1 109 ? 9.652 -0.276 -3.954 1.00 88.81 109 LEU A O 1
ATOM 893 N N . PHE A 1 110 ? 11.834 0.223 -4.192 1.00 90.06 110 PHE A N 1
ATOM 894 C CA . PHE A 1 110 ? 11.627 1.104 -5.343 1.00 90.06 110 PHE A CA 1
ATOM 895 C C . PHE A 1 110 ? 10.961 0.349 -6.506 1.00 90.06 110 PHE A C 1
ATOM 897 O O . PHE A 1 110 ? 9.923 0.769 -7.012 1.00 90.06 110 PHE A O 1
ATOM 904 N N . LEU A 1 111 ? 11.492 -0.816 -6.884 1.00 89.31 111 LEU A N 1
ATOM 905 C CA . LEU A 1 111 ? 10.925 -1.654 -7.944 1.00 89.31 111 LEU A CA 1
ATOM 906 C C . LEU A 1 111 ? 9.506 -2.143 -7.629 1.00 89.31 111 LEU A C 1
ATOM 908 O O . LEU A 1 111 ? 8.685 -2.269 -8.536 1.00 89.31 111 LEU A O 1
ATOM 912 N N . ASN A 1 112 ? 9.211 -2.463 -6.370 1.00 85.81 112 ASN A N 1
ATOM 913 C CA . ASN A 1 112 ? 7.927 -3.041 -5.985 1.00 85.81 112 ASN A CA 1
ATOM 914 C C . ASN A 1 112 ? 6.814 -2.007 -5.856 1.00 85.81 112 ASN A C 1
ATOM 916 O O . ASN A 1 112 ? 5.691 -2.300 -6.264 1.00 85.81 112 ASN A O 1
ATOM 920 N N . PHE A 1 113 ? 7.124 -0.820 -5.341 1.00 83.00 113 PHE A N 1
ATOM 921 C CA . PHE A 1 113 ? 6.136 0.232 -5.125 1.00 83.00 113 PHE A CA 1
ATOM 922 C C . PHE A 1 113 ? 6.068 1.243 -6.270 1.00 83.00 113 PHE A C 1
ATOM 924 O O . PHE A 1 113 ? 4.989 1.711 -6.612 1.00 83.00 113 PHE A O 1
ATOM 931 N N . PHE A 1 114 ? 7.196 1.591 -6.885 1.00 82.25 114 PHE A N 1
ATOM 932 C CA . PHE A 1 114 ? 7.258 2.756 -7.767 1.00 82.25 114 PHE A CA 1
ATOM 933 C C . PHE A 1 114 ? 7.326 2.388 -9.236 1.00 82.25 114 PHE A C 1
ATOM 935 O O . PHE A 1 114 ? 6.869 3.170 -10.060 1.00 82.25 114 PHE A O 1
ATOM 942 N N . VAL A 1 115 ? 7.870 1.224 -9.588 1.00 88.56 115 VAL A N 1
ATOM 943 C CA . VAL A 1 115 ? 8.101 0.871 -10.991 1.00 88.56 115 VAL A CA 1
ATOM 944 C C . VAL A 1 115 ? 6.935 0.063 -11.549 1.00 88.56 115 VAL A C 1
ATOM 946 O O . VAL A 1 115 ? 6.603 -1.018 -11.055 1.00 88.56 115 VAL A O 1
ATOM 949 N N . LYS A 1 116 ? 6.328 0.565 -12.631 1.00 87.94 116 LYS A N 1
ATOM 950 C CA . LYS A 1 116 ? 5.249 -0.137 -13.333 1.00 87.94 116 LYS A CA 1
ATOM 951 C C . LYS A 1 116 ? 5.732 -1.507 -13.835 1.00 87.94 116 LYS A C 1
ATOM 953 O O . LYS A 1 116 ? 6.874 -1.615 -14.287 1.00 87.94 116 LYS A O 1
ATOM 958 N N . PRO A 1 117 ? 4.873 -2.545 -13.846 1.00 88.56 117 PRO A N 1
ATOM 959 C CA . PRO A 1 117 ? 5.275 -3.899 -14.234 1.00 88.56 117 PRO A CA 1
ATOM 960 C C . PRO A 1 117 ? 6.000 -3.976 -15.582 1.00 88.56 117 PRO A C 1
ATOM 962 O O . PRO A 1 117 ? 6.993 -4.683 -15.699 1.00 88.56 117 PRO A O 1
ATOM 965 N N . THR A 1 118 ? 5.558 -3.194 -16.572 1.00 90.19 118 THR A N 1
ATOM 966 C CA . THR A 1 118 ? 6.132 -3.179 -17.927 1.00 90.19 118 THR A CA 1
ATOM 967 C C . THR A 1 118 ? 7.528 -2.561 -18.019 1.00 90.19 118 THR A C 1
ATOM 969 O O . THR A 1 118 ? 8.192 -2.742 -19.031 1.00 90.19 118 THR A O 1
ATOM 972 N N . ALA A 1 119 ? 7.980 -1.840 -16.991 1.00 91.88 119 ALA A N 1
ATOM 973 C CA . ALA A 1 119 ? 9.296 -1.207 -16.949 1.00 91.88 119 ALA A CA 1
ATOM 974 C C . ALA A 1 119 ? 10.278 -1.900 -15.991 1.00 91.88 119 ALA A C 1
ATOM 976 O O . ALA A 1 119 ? 11.445 -1.509 -15.936 1.00 91.88 119 ALA A O 1
ATOM 977 N N . LYS A 1 120 ? 9.839 -2.913 -15.227 1.00 91.50 120 LYS A N 1
ATOM 978 C CA . LYS A 1 120 ? 10.666 -3.532 -14.177 1.00 91.50 120 LYS A CA 1
ATOM 979 C C . LYS A 1 120 ? 11.985 -4.074 -14.714 1.00 91.50 120 LYS A C 1
ATOM 981 O O . LYS A 1 120 ? 13.024 -3.742 -14.155 1.00 91.50 120 LYS A O 1
ATOM 986 N N . ASP A 1 121 ? 11.964 -4.820 -15.815 1.00 93.25 121 ASP A N 1
ATOM 987 C CA . ASP A 1 121 ? 13.176 -5.431 -16.379 1.00 93.25 121 ASP A CA 1
ATOM 988 C C . ASP A 1 121 ? 14.210 -4.383 -16.817 1.00 93.25 121 ASP A C 1
ATOM 990 O O . ASP A 1 121 ? 15.417 -4.545 -16.610 1.00 93.25 121 ASP A O 1
ATOM 994 N N . GLN A 1 122 ? 13.734 -3.260 -17.362 1.00 93.62 122 GLN A N 1
ATOM 995 C CA . GLN A 1 122 ? 14.586 -2.143 -17.756 1.00 93.62 122 GLN A CA 1
ATOM 996 C C . GLN A 1 122 ? 15.251 -1.496 -16.536 1.00 93.62 122 GLN A C 1
ATOM 998 O O . GLN A 1 122 ? 16.463 -1.282 -16.538 1.00 93.62 122 GLN A O 1
ATOM 1003 N N . VAL A 1 123 ? 14.484 -1.220 -15.479 1.00 92.38 123 VAL A N 1
ATOM 1004 C CA . VAL A 1 123 ? 15.019 -0.602 -14.257 1.00 92.38 123 VAL A CA 1
ATOM 1005 C C . VAL A 1 123 ? 15.947 -1.567 -13.505 1.00 92.38 123 VAL A C 1
ATOM 1007 O O . VAL A 1 123 ? 16.995 -1.152 -13.015 1.00 92.38 123 VAL A O 1
ATOM 1010 N N . VAL A 1 124 ? 15.636 -2.868 -13.477 1.00 93.38 124 VAL A N 1
ATOM 1011 C CA . VAL A 1 124 ? 16.534 -3.909 -12.943 1.00 93.38 124 VAL A CA 1
ATOM 1012 C C . VAL A 1 124 ? 17.871 -3.893 -13.682 1.00 93.38 124 VAL A C 1
ATOM 1014 O O . VAL A 1 124 ? 18.921 -3.886 -13.043 1.00 93.38 124 VAL A O 1
ATOM 1017 N N . SER A 1 125 ? 17.848 -3.809 -15.014 1.00 92.94 125 SER A N 1
ATOM 1018 C CA . SER A 1 125 ? 19.070 -3.728 -15.821 1.00 92.94 125 SER A CA 1
ATOM 1019 C C . SER A 1 125 ? 19.909 -2.494 -15.472 1.00 92.94 125 SER A C 1
ATOM 1021 O O . SER A 1 125 ? 21.129 -2.601 -15.365 1.00 92.94 125 SER A O 1
ATOM 1023 N N . MET A 1 126 ? 19.271 -1.344 -15.216 1.00 92.50 126 MET A N 1
ATOM 102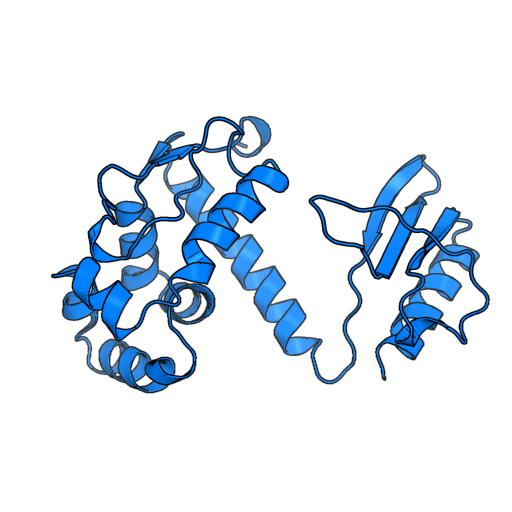4 C CA . MET A 1 126 ? 19.961 -0.123 -14.772 1.00 92.50 126 MET A CA 1
ATOM 1025 C C . MET A 1 126 ? 20.632 -0.286 -13.403 1.00 92.50 126 MET A C 1
ATOM 1027 O O . MET A 1 126 ? 21.754 0.187 -13.213 1.00 92.50 126 MET A O 1
ATOM 1031 N N . PHE A 1 127 ? 19.972 -0.961 -12.455 1.00 90.62 127 PHE A N 1
ATOM 1032 C CA . PHE A 1 127 ? 20.566 -1.263 -11.150 1.00 90.62 127 PHE A CA 1
ATOM 1033 C C . PHE A 1 127 ? 21.761 -2.211 -11.278 1.00 90.62 127 PHE A C 1
ATOM 1035 O O . PHE A 1 127 ? 22.816 -1.939 -10.705 1.00 90.62 127 PHE A O 1
ATOM 1042 N N . LEU A 1 128 ? 21.619 -3.289 -12.055 1.00 90.31 128 LEU A N 1
ATOM 1043 C CA . LEU A 1 128 ? 22.673 -4.289 -12.250 1.00 90.31 128 LEU A CA 1
ATOM 1044 C C . LEU A 1 128 ? 23.895 -3.726 -12.986 1.00 90.31 128 LEU A C 1
ATOM 1046 O O . LEU A 1 128 ? 25.016 -4.143 -12.713 1.00 90.31 128 LEU A O 1
ATOM 1050 N N . SER A 1 129 ? 23.701 -2.758 -13.884 1.00 90.56 129 SER A N 1
ATOM 1051 C CA . SER A 1 129 ? 24.791 -2.109 -14.615 1.00 90.56 129 SER A CA 1
ATOM 1052 C C . SER A 1 129 ? 25.453 -0.954 -13.849 1.00 90.56 129 SER A C 1
ATOM 1054 O O . SER A 1 129 ? 26.280 -0.253 -14.424 1.00 90.56 129 SER A O 1
ATOM 1056 N N . GLY A 1 130 ? 25.052 -0.684 -12.599 1.00 85.12 130 GLY A N 1
ATOM 1057 C CA . GLY A 1 130 ? 25.569 0.433 -11.798 1.00 85.12 130 GLY A CA 1
ATOM 1058 C C . GLY A 1 130 ? 25.080 1.823 -12.228 1.00 85.12 130 GLY A C 1
ATOM 1059 O O . GLY A 1 130 ? 25.495 2.821 -11.650 1.00 85.12 130 GLY A O 1
ATOM 1060 N N . ASN A 1 131 ? 24.148 1.918 -13.182 1.00 83.31 131 ASN A N 1
ATOM 1061 C CA . ASN A 1 131 ? 23.677 3.183 -13.762 1.00 83.31 131 ASN A CA 1
ATOM 1062 C C . ASN A 1 131 ? 22.489 3.799 -13.000 1.00 83.31 131 ASN A C 1
ATOM 1064 O O . ASN A 1 131 ? 21.694 4.550 -13.570 1.00 83.31 131 ASN A O 1
ATOM 1068 N N . LYS A 1 132 ? 22.341 3.494 -11.705 1.00 83.50 132 LYS A N 1
ATOM 1069 C CA . LYS A 1 132 ? 21.191 3.941 -10.899 1.00 83.50 132 LYS A CA 1
ATOM 1070 C C . LYS A 1 132 ? 21.097 5.462 -10.742 1.00 83.50 132 LYS A C 1
ATOM 1072 O O . LYS A 1 132 ? 20.003 5.975 -10.556 1.00 83.50 132 LYS A O 1
ATOM 1077 N N . GLU A 1 133 ? 22.208 6.186 -10.897 1.00 85.38 133 GLU A N 1
ATOM 1078 C CA . GLU A 1 133 ? 22.245 7.659 -10.886 1.00 85.38 133 GLU A CA 1
ATOM 1079 C C . GLU A 1 133 ? 21.382 8.293 -11.984 1.00 85.38 133 GLU A C 1
ATOM 1081 O O . GLU A 1 133 ? 20.952 9.435 -11.863 1.00 85.38 133 GLU A O 1
ATOM 1086 N N . ILE A 1 134 ? 21.099 7.567 -13.070 1.00 87.00 134 ILE A N 1
ATOM 1087 C CA . ILE A 1 134 ? 20.179 8.047 -14.109 1.00 87.00 134 ILE A CA 1
ATOM 1088 C C . ILE A 1 134 ? 18.777 8.259 -13.522 1.00 87.00 134 ILE A C 1
ATOM 1090 O O . ILE A 1 134 ? 18.098 9.207 -13.909 1.00 87.00 134 ILE A O 1
ATOM 1094 N N . LEU A 1 135 ? 18.368 7.422 -12.562 1.00 89.19 135 LEU A N 1
ATOM 1095 C CA . LEU A 1 135 ? 17.047 7.487 -11.939 1.00 89.19 135 LEU A CA 1
ATOM 1096 C C . LEU A 1 135 ? 16.890 8.710 -11.019 1.00 89.19 135 LEU A C 1
ATOM 1098 O O . LEU A 1 135 ? 15.765 9.169 -10.830 1.00 89.19 135 LEU A O 1
ATOM 1102 N N . THR A 1 136 ? 17.994 9.250 -10.489 1.00 88.62 136 THR A N 1
ATOM 1103 C CA . THR A 1 136 ? 18.010 10.410 -9.577 1.00 88.62 136 THR A CA 1
ATOM 1104 C C . THR A 1 136 ? 18.389 11.730 -10.259 1.00 88.62 136 THR A C 1
ATOM 1106 O O . THR A 1 136 ? 18.242 12.795 -9.665 1.00 88.62 136 THR A O 1
ATOM 1109 N N . LYS A 1 137 ? 18.852 11.698 -11.519 1.00 87.94 137 LYS A N 1
ATOM 1110 C CA . LYS A 1 137 ? 19.187 12.908 -12.297 1.00 87.94 137 LYS A CA 1
ATOM 1111 C C . LYS A 1 137 ? 17.962 13.715 -12.724 1.00 87.94 137 LYS A C 1
ATOM 1113 O O . LYS A 1 137 ? 18.026 14.938 -12.756 1.00 87.94 137 LYS A O 1
ATOM 1118 N N . ASP A 1 138 ? 16.873 13.036 -13.074 1.00 86.94 138 ASP A N 1
ATOM 1119 C CA . ASP A 1 138 ? 15.622 13.663 -13.503 1.00 86.94 138 ASP A CA 1
ATOM 1120 C C . ASP A 1 138 ? 14.434 12.837 -13.004 1.00 86.94 138 ASP A C 1
ATOM 1122 O O . ASP A 1 138 ? 13.974 11.900 -13.661 1.00 86.94 138 ASP A O 1
ATOM 1126 N N . TYR A 1 139 ? 13.933 13.175 -11.814 1.00 84.69 139 TYR A N 1
ATOM 1127 C CA . TYR A 1 139 ? 12.825 12.437 -11.211 1.00 84.69 139 TYR A CA 1
ATOM 1128 C C . TYR A 1 139 ? 11.530 12.551 -12.012 1.00 84.69 139 TYR A C 1
ATOM 1130 O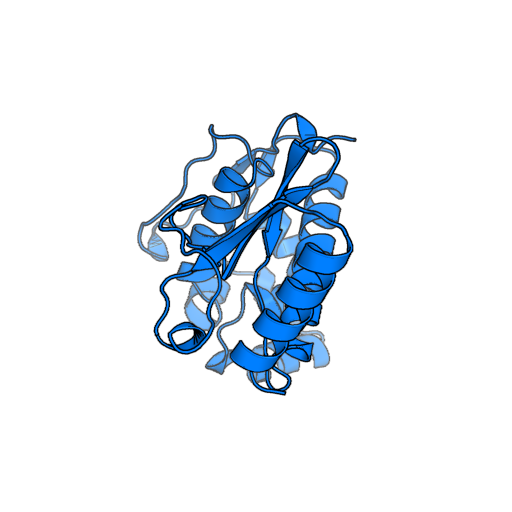 O . TYR A 1 139 ? 10.757 11.594 -12.035 1.00 84.69 139 TYR A O 1
ATOM 1138 N N . LYS A 1 140 ? 11.277 13.685 -12.684 1.00 81.56 140 LYS A N 1
ATOM 1139 C CA . LYS A 1 140 ? 10.071 13.846 -13.510 1.00 81.56 140 LYS A CA 1
ATOM 1140 C C . LYS A 1 140 ? 10.093 12.843 -14.652 1.00 81.56 140 LYS A C 1
ATOM 1142 O O . LYS A 1 140 ? 9.117 12.121 -14.856 1.00 81.56 140 LYS A O 1
ATOM 1147 N N . LYS A 1 141 ? 11.233 12.734 -15.336 1.00 85.81 141 LYS A N 1
ATOM 1148 C CA . LYS A 1 141 ? 11.437 11.737 -16.385 1.00 85.81 141 LYS A CA 1
ATOM 1149 C C . LYS A 1 141 ? 11.388 10.314 -15.835 1.00 85.81 141 LYS A C 1
ATOM 1151 O O . LYS A 1 141 ? 10.676 9.493 -16.396 1.00 85.81 141 LYS A O 1
ATOM 1156 N N . THR A 1 142 ? 12.048 10.026 -14.712 1.00 88.19 142 THR A N 1
ATOM 1157 C CA . THR A 1 142 ? 11.994 8.704 -14.057 1.00 88.19 142 THR A CA 1
ATOM 1158 C C . THR A 1 142 ? 10.557 8.283 -13.743 1.00 88.19 142 THR A C 1
ATOM 1160 O O . THR A 1 142 ? 10.160 7.152 -14.025 1.00 88.19 142 THR A O 1
ATOM 1163 N N . ILE A 1 143 ? 9.747 9.189 -13.195 1.00 83.44 143 ILE A N 1
ATOM 1164 C CA . ILE A 1 143 ? 8.355 8.907 -12.830 1.00 83.44 143 ILE A CA 1
ATOM 1165 C C . ILE A 1 143 ? 7.465 8.795 -14.069 1.00 83.44 143 ILE A C 1
ATOM 1167 O O . ILE A 1 143 ? 6.593 7.932 -14.103 1.00 83.44 143 ILE A O 1
ATOM 1171 N N . SER A 1 144 ? 7.691 9.605 -15.101 1.00 83.88 144 SER A N 1
ATOM 1172 C CA . SER A 1 144 ? 6.965 9.487 -16.370 1.00 83.88 144 SER A CA 1
ATOM 1173 C C . SER A 1 144 ? 7.272 8.157 -17.079 1.00 83.88 144 SER A C 1
ATOM 1175 O O . SER A 1 144 ? 6.371 7.399 -17.454 1.00 83.88 144 SER A O 1
ATOM 1177 N N . ASP A 1 145 ? 8.558 7.828 -17.201 1.00 87.69 145 ASP A N 1
ATOM 1178 C CA . ASP A 1 145 ? 9.038 6.685 -17.974 1.00 87.69 145 ASP A CA 1
ATOM 1179 C C . ASP A 1 145 ? 8.786 5.358 -17.251 1.00 87.69 145 ASP A C 1
ATOM 1181 O O . ASP A 1 145 ? 8.396 4.373 -17.885 1.00 87.69 145 ASP A O 1
ATOM 1185 N N . PHE A 1 146 ? 8.966 5.318 -15.927 1.00 88.75 146 PHE A N 1
ATOM 1186 C CA . PHE A 1 146 ? 8.971 4.077 -15.142 1.00 88.75 146 PHE A CA 1
ATOM 1187 C C . PHE A 1 146 ? 7.943 4.061 -14.013 1.00 88.75 146 PHE A C 1
ATOM 1189 O O . PHE A 1 146 ? 7.551 2.981 -13.569 1.00 88.75 146 PHE A O 1
ATOM 1196 N N . GLY A 1 147 ? 7.491 5.228 -13.563 1.00 81.50 147 GLY A N 1
ATOM 1197 C CA . GLY A 1 147 ? 6.634 5.379 -12.397 1.00 81.50 147 GLY A CA 1
ATOM 1198 C C . GLY A 1 147 ? 5.235 4.795 -12.580 1.00 81.50 147 GLY A C 1
ATOM 1199 O O . GLY A 1 147 ? 4.558 5.000 -13.588 1.00 81.50 147 GLY A O 1
ATOM 1200 N N . GLN A 1 148 ? 4.746 4.111 -11.553 1.00 77.31 148 GLN A N 1
ATOM 1201 C CA . GLN A 1 148 ? 3.335 3.804 -11.385 1.00 77.31 148 GLN A CA 1
ATOM 1202 C C . GLN A 1 148 ? 2.667 5.007 -10.704 1.00 77.31 148 GLN A C 1
ATOM 1204 O O . GLN A 1 148 ? 2.435 5.002 -9.500 1.00 77.31 148 GLN A O 1
ATOM 1209 N N . TYR A 1 149 ? 2.385 6.060 -11.480 1.00 63.75 149 TYR A N 1
ATOM 1210 C CA . TYR A 1 149 ? 1.926 7.373 -10.989 1.00 63.75 149 TYR A CA 1
ATOM 1211 C C . TYR A 1 149 ? 0.799 7.291 -9.944 1.00 63.75 149 TYR A C 1
ATOM 1213 O O . TYR A 1 149 ? 0.895 7.856 -8.856 1.00 63.75 149 TYR A O 1
ATOM 1221 N N . ASN A 1 150 ? -0.242 6.506 -10.242 1.00 63.41 150 ASN A N 1
ATOM 1222 C CA . ASN A 1 150 ? -1.384 6.337 -9.343 1.00 63.41 150 ASN A CA 1
ATOM 1223 C C . ASN A 1 150 ? -1.008 5.650 -8.027 1.00 63.41 150 ASN A C 1
ATOM 1225 O O . ASN A 1 150 ? -1.698 5.847 -7.032 1.00 63.41 150 ASN A O 1
ATOM 1229 N N . PHE A 1 151 ? 0.055 4.842 -8.013 1.00 67.12 151 PHE A N 1
ATOM 1230 C CA . PHE A 1 151 ? 0.454 4.105 -6.826 1.00 67.12 151 PHE A CA 1
ATOM 1231 C C . PHE A 1 151 ? 1.027 5.039 -5.768 1.00 67.12 151 PHE A C 1
ATOM 1233 O O . PHE A 1 151 ? 0.568 4.968 -4.642 1.00 67.12 151 PHE A O 1
ATOM 1240 N N . PHE A 1 152 ? 1.937 5.960 -6.100 1.00 71.06 152 PHE A N 1
ATOM 1241 C CA . PHE A 1 152 ? 2.577 6.810 -5.085 1.00 71.06 152 PHE A CA 1
ATOM 1242 C C . PHE A 1 152 ? 1.569 7.663 -4.299 1.00 71.06 152 PHE A C 1
ATOM 1244 O O . PHE A 1 152 ? 1.585 7.681 -3.069 1.00 71.06 152 PHE A O 1
ATOM 1251 N N . PHE A 1 153 ? 0.618 8.288 -4.995 1.00 74.69 153 PHE A N 1
ATOM 1252 C CA . PHE A 1 153 ? -0.408 9.118 -4.360 1.00 74.69 153 PHE A CA 1
ATOM 1253 C C . PHE A 1 153 ? -1.504 8.315 -3.674 1.00 74.69 153 PHE A C 1
ATOM 1255 O O . PHE A 1 153 ? -1.921 8.661 -2.566 1.00 74.69 153 PHE A O 1
ATOM 1262 N N . ALA A 1 154 ? -1.952 7.216 -4.290 1.00 77.12 154 ALA A N 1
ATOM 1263 C CA . ALA A 1 154 ? -2.886 6.314 -3.626 1.00 77.12 154 ALA A CA 1
ATOM 1264 C C . ALA A 1 154 ? -2.258 5.691 -2.373 1.00 77.12 154 ALA A C 1
ATOM 1266 O O . ALA A 1 154 ? -2.951 5.526 -1.372 1.00 77.12 154 ALA A O 1
ATOM 1267 N N . PHE A 1 155 ? -0.957 5.404 -2.412 1.00 80.62 155 PHE A N 1
ATOM 1268 C CA . PHE A 1 155 ? -0.193 4.858 -1.304 1.00 80.62 155 PHE A CA 1
ATOM 1269 C C . PHE A 1 155 ? -0.028 5.882 -0.185 1.00 80.62 155 PHE A C 1
ATOM 1271 O O . PHE A 1 155 ? -0.413 5.583 0.940 1.00 80.62 155 PHE A O 1
ATOM 1278 N N . LYS A 1 156 ? 0.399 7.118 -0.489 1.00 85.00 156 LYS A N 1
ATOM 1279 C CA . LYS A 1 156 ? 0.426 8.230 0.480 1.00 85.00 156 LYS A CA 1
ATOM 1280 C C . LYS A 1 156 ? -0.920 8.381 1.186 1.00 85.00 156 LYS A C 1
ATOM 1282 O O . LYS A 1 156 ? -0.992 8.379 2.411 1.00 85.00 156 LYS A O 1
ATOM 1287 N N . ARG A 1 157 ? -2.013 8.418 0.415 1.00 83.25 157 ARG A N 1
ATOM 1288 C CA . ARG A 1 157 ? -3.377 8.477 0.956 1.00 83.25 157 ARG A CA 1
ATOM 1289 C C . ARG A 1 157 ? -3.693 7.277 1.848 1.00 83.25 157 ARG A C 1
ATOM 1291 O O . ARG A 1 157 ? -4.343 7.444 2.873 1.00 83.25 157 ARG A O 1
ATOM 1298 N N . HIS A 1 158 ? -3.282 6.073 1.466 1.00 82.06 158 HIS A N 1
ATOM 1299 C CA . HIS A 1 158 ? -3.503 4.879 2.278 1.00 82.06 158 HIS A CA 1
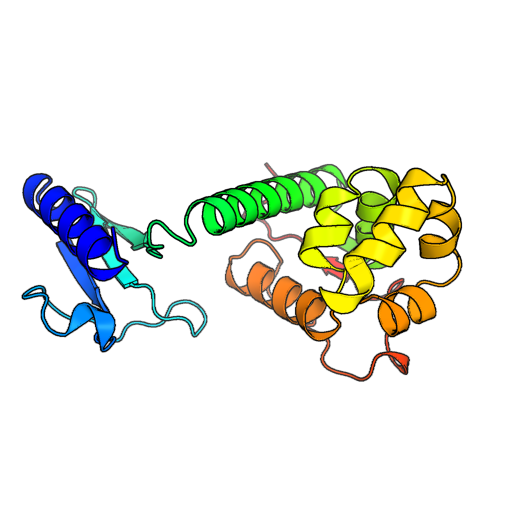ATOM 1300 C C . HIS A 1 158 ? -2.789 4.988 3.632 1.00 82.06 158 HIS A C 1
ATOM 1302 O O . HIS A 1 158 ? -3.393 4.710 4.661 1.00 82.06 158 HIS A O 1
ATOM 1308 N N . LEU A 1 159 ? -1.553 5.492 3.655 1.00 86.00 159 LEU A N 1
ATOM 1309 C CA . LEU A 1 159 ? -0.824 5.728 4.902 1.00 86.00 159 LEU A CA 1
ATOM 1310 C C . LEU A 1 159 ? -1.488 6.787 5.791 1.00 86.00 159 LEU A C 1
ATOM 1312 O O . LEU A 1 159 ? -1.491 6.626 7.008 1.00 86.00 159 LEU A O 1
ATOM 1316 N N . VAL A 1 160 ? -2.096 7.826 5.207 1.00 85.38 160 VAL A N 1
ATOM 1317 C CA . VAL A 1 160 ? -2.918 8.793 5.960 1.00 85.38 160 VAL A CA 1
ATOM 1318 C C . VAL A 1 160 ? -4.112 8.096 6.620 1.00 85.38 160 VAL A C 1
ATOM 1320 O O . VAL A 1 160 ? -4.357 8.281 7.808 1.00 85.38 160 VAL A O 1
ATOM 1323 N N . HIS A 1 161 ? -4.835 7.240 5.892 1.00 80.69 161 HIS A N 1
ATOM 1324 C CA . HIS A 1 161 ? -5.974 6.498 6.455 1.00 80.69 161 HIS A CA 1
ATOM 1325 C C . HIS A 1 161 ? -5.567 5.517 7.558 1.00 80.69 161 HIS A C 1
ATOM 1327 O O . HIS A 1 161 ? -6.336 5.301 8.491 1.00 80.69 161 HIS A O 1
ATOM 1333 N N . LEU A 1 162 ? -4.368 4.939 7.465 1.00 79.88 162 LEU A N 1
ATOM 1334 C CA . LEU A 1 162 ? -3.813 4.053 8.488 1.00 79.88 162 LEU A CA 1
ATOM 1335 C C . LEU A 1 162 ? -3.253 4.804 9.709 1.00 79.88 162 LEU A C 1
ATOM 1337 O O . LEU A 1 162 ? -2.751 4.161 10.625 1.00 79.88 162 LEU A O 1
ATOM 1341 N N . GLY A 1 163 ? -3.291 6.142 9.722 1.00 82.88 163 GLY A N 1
ATOM 1342 C CA . GLY A 1 163 ? -2.713 6.961 10.795 1.00 82.88 163 GLY A CA 1
ATOM 1343 C C . GLY A 1 163 ? -1.181 6.994 10.801 1.00 82.88 163 GLY A C 1
ATOM 1344 O O . GLY A 1 163 ? -0.577 7.566 11.704 1.00 82.88 163 GLY A O 1
ATOM 1345 N N . ILE A 1 164 ? -0.546 6.406 9.783 1.00 87.44 164 ILE A N 1
ATOM 1346 C CA . ILE A 1 164 ? 0.909 6.398 9.615 1.00 87.44 164 ILE A CA 1
ATOM 1347 C C . ILE A 1 164 ? 1.408 7.785 9.213 1.00 87.44 164 ILE A C 1
ATOM 1349 O O . ILE A 1 164 ? 2.452 8.251 9.667 1.00 87.44 164 ILE A O 1
ATOM 1353 N N . LEU A 1 165 ? 0.653 8.450 8.345 1.00 89.75 165 LEU A N 1
ATOM 1354 C CA . LEU A 1 165 ? 0.842 9.855 8.024 1.00 89.75 165 LEU A CA 1
ATOM 1355 C C . LEU A 1 165 ? -0.252 10.682 8.706 1.00 89.75 165 LEU A C 1
ATOM 1357 O O . LEU A 1 165 ? -1.382 10.223 8.870 1.00 89.75 165 LEU A O 1
ATOM 1361 N N . SER A 1 166 ? 0.080 11.916 9.078 1.00 89.88 166 SER A N 1
ATOM 1362 C CA . SER A 1 166 ? -0.868 12.887 9.629 1.00 89.88 166 SER A CA 1
ATOM 1363 C C . SER A 1 166 ? -2.003 13.183 8.639 1.00 89.88 166 SER A C 1
ATOM 1365 O O . SER A 1 166 ? -1.784 13.227 7.425 1.00 89.88 166 SER A O 1
ATOM 1367 N N . GLN A 1 167 ? -3.200 13.473 9.157 1.00 88.19 167 GLN A N 1
ATOM 1368 C CA . GLN A 1 167 ? -4.345 13.944 8.360 1.00 88.19 167 GLN A CA 1
ATOM 1369 C C . GLN A 1 167 ? -4.095 15.311 7.694 1.00 88.19 167 GLN A C 1
ATOM 1371 O O . GLN A 1 167 ? -4.823 15.690 6.785 1.00 88.19 167 GLN A O 1
ATOM 1376 N N . GLU A 1 168 ? -3.056 16.039 8.113 1.00 88.25 168 GLU A N 1
ATOM 1377 C CA . GLU A 1 168 ? -2.626 17.312 7.513 1.00 88.25 168 GLU A CA 1
ATOM 1378 C C . GLU A 1 168 ? -1.940 17.133 6.148 1.00 88.25 168 GLU A C 1
ATOM 1380 O O . GLU A 1 168 ? -1.747 18.103 5.414 1.00 88.25 168 GLU A O 1
ATOM 1385 N N . ASN A 1 169 ? -1.576 15.899 5.778 1.00 87.50 169 ASN A N 1
ATOM 1386 C CA . ASN A 1 169 ? -0.979 15.630 4.476 1.00 87.50 169 ASN A CA 1
ATOM 1387 C C . ASN A 1 169 ? -1.947 15.965 3.346 1.00 87.50 169 ASN A C 1
ATOM 1389 O O . ASN A 1 169 ? -3.071 15.466 3.284 1.00 87.50 169 ASN A O 1
ATOM 1393 N N . THR A 1 170 ? -1.451 16.703 2.359 1.00 79.62 170 THR A N 1
ATOM 1394 C CA . THR A 1 170 ? -2.165 16.851 1.096 1.00 79.62 170 THR A CA 1
ATOM 1395 C C . THR A 1 170 ? -1.956 15.601 0.239 1.00 79.62 170 THR A C 1
ATOM 1397 O O . THR A 1 170 ? -0.840 15.112 0.042 1.00 79.62 170 THR A O 1
ATOM 1400 N N . THR A 1 171 ? -3.055 15.044 -0.269 1.00 69.50 171 THR A N 1
ATOM 1401 C CA . THR A 1 171 ? -3.015 13.943 -1.236 1.00 69.50 171 THR A CA 1
ATOM 1402 C C . THR A 1 171 ? -3.148 14.532 -2.633 1.00 69.50 171 THR A C 1
ATOM 1404 O O . THR A 1 171 ? -4.220 14.993 -3.025 1.00 69.50 171 THR A O 1
ATOM 1407 N N . PHE A 1 172 ? -2.044 14.574 -3.366 1.00 65.44 172 PHE A N 1
ATOM 1408 C CA . PHE A 1 172 ? -1.974 15.171 -4.695 1.00 65.44 172 PHE A CA 1
ATOM 1409 C C . PHE A 1 172 ? -2.582 14.242 -5.765 1.00 65.44 172 PHE A C 1
ATOM 1411 O O . PHE A 1 172 ? -2.303 13.049 -5.795 1.00 65.44 172 PHE A O 1
ATOM 1418 N N . TYR A 1 173 ? -3.421 14.793 -6.647 1.00 60.75 173 TYR A N 1
ATOM 1419 C CA . TYR A 1 173 ? -4.102 14.077 -7.743 1.00 60.75 173 TYR A CA 1
ATOM 1420 C C . TYR A 1 173 ? -4.061 14.886 -9.054 1.00 60.75 173 TYR A C 1
ATOM 1422 O O . TYR A 1 173 ? -5.084 15.047 -9.719 1.00 60.75 173 TYR A O 1
ATOM 1430 N N . LYS A 1 174 ? -2.913 15.482 -9.405 1.00 64.00 174 LYS A N 1
ATOM 1431 C CA . LYS A 1 174 ? -2.787 16.276 -10.647 1.00 64.00 174 LYS A CA 1
ATOM 1432 C C . LYS A 1 174 ? -2.099 15.483 -11.764 1.00 64.00 174 LYS A C 1
ATOM 1434 O O . LYS A 1 174 ? -2.159 14.261 -11.772 1.00 64.00 174 LYS A O 1
ATOM 1439 N N . LYS A 1 175 ? -1.533 16.153 -12.770 1.00 66.38 175 LYS A N 1
ATOM 1440 C CA . LYS A 1 175 ? -0.747 15.500 -13.828 1.00 66.38 175 LYS A CA 1
ATOM 1441 C C . LYS A 1 175 ? 0.705 15.332 -13.371 1.00 66.38 175 LYS A C 1
ATOM 1443 O O . LYS A 1 175 ? 1.152 16.029 -12.465 1.00 66.38 175 LYS A O 1
ATOM 1448 N N . THR A 1 176 ? 1.456 14.437 -14.014 1.00 64.56 176 THR A N 1
ATOM 1449 C CA . THR A 1 176 ? 2.895 14.240 -13.745 1.00 64.56 176 THR A CA 1
ATOM 1450 C C . THR A 1 176 ? 3.705 15.526 -13.923 1.00 64.56 176 THR A C 1
ATOM 1452 O O . THR A 1 176 ? 4.670 15.745 -13.201 1.00 64.56 176 THR A O 1
ATOM 1455 N N . ASP A 1 177 ? 3.291 16.407 -14.834 1.00 67.38 177 ASP A N 1
ATOM 1456 C CA . ASP A 1 177 ? 3.996 17.665 -15.111 1.00 67.38 177 ASP A CA 1
ATOM 1457 C C . ASP A 1 177 ? 3.950 18.642 -13.925 1.00 67.38 177 ASP A C 1
ATOM 1459 O O . ASP A 1 177 ? 4.917 19.374 -13.681 1.00 67.38 177 ASP A O 1
ATOM 1463 N N . ASP A 1 178 ? 2.866 18.577 -13.145 1.00 71.88 178 ASP A N 1
ATOM 1464 C CA . ASP A 1 178 ? 2.621 19.390 -11.950 1.00 71.88 178 ASP A CA 1
ATOM 1465 C C . ASP A 1 178 ? 3.336 18.837 -10.704 1.00 71.88 178 ASP A C 1
ATOM 1467 O O . ASP A 1 178 ? 3.207 19.396 -9.615 1.00 71.88 178 ASP A O 1
ATOM 1471 N N . LEU A 1 179 ? 4.033 17.704 -10.836 1.00 75.12 179 LEU A N 1
ATOM 1472 C CA . LEU A 1 179 ? 4.700 17.032 -9.733 1.00 75.12 179 LEU A CA 1
ATOM 1473 C C . LEU A 1 179 ? 5.883 17.860 -9.230 1.00 75.12 179 LEU A C 1
ATOM 1475 O O . LEU A 1 179 ? 6.848 18.090 -9.963 1.00 75.12 179 LEU A O 1
ATOM 1479 N N . ASP A 1 180 ? 5.829 18.238 -7.960 1.00 83.38 180 ASP A N 1
ATOM 1480 C CA . ASP A 1 180 ? 6.915 18.906 -7.255 1.00 83.38 180 ASP A CA 1
ATOM 1481 C C . ASP A 1 180 ? 7.348 18.043 -6.067 1.00 83.38 180 ASP A C 1
ATOM 1483 O O . ASP A 1 180 ? 6.748 18.074 -4.997 1.00 83.38 180 ASP A O 1
ATOM 1487 N N . LEU A 1 181 ? 8.359 17.201 -6.286 1.00 84.88 181 LEU A N 1
ATOM 1488 C CA . LEU A 1 181 ? 8.830 16.247 -5.277 1.00 84.88 181 LEU A CA 1
ATOM 1489 C C . LEU A 1 181 ? 9.602 16.904 -4.134 1.00 84.88 181 LEU A C 1
ATOM 1491 O O . LEU A 1 181 ? 9.749 16.284 -3.081 1.00 84.88 181 LEU A O 1
ATOM 1495 N N . GLU A 1 182 ? 10.124 18.108 -4.359 1.00 88.31 182 GLU A N 1
ATOM 1496 C CA . GLU A 1 182 ? 10.881 18.859 -3.358 1.00 88.31 182 GLU A CA 1
ATOM 1497 C C . GLU A 1 182 ? 9.945 19.566 -2.383 1.00 88.31 182 GLU A C 1
ATOM 1499 O O . GLU A 1 182 ? 10.287 19.710 -1.216 1.00 88.31 182 GLU A O 1
ATOM 1504 N N . ASN A 1 183 ? 8.745 19.935 -2.840 1.00 87.38 183 ASN A N 1
ATOM 1505 C CA . ASN A 1 183 ? 7.737 20.595 -2.013 1.00 87.38 183 ASN A CA 1
ATOM 1506 C C . ASN A 1 183 ? 6.539 19.692 -1.650 1.00 87.38 183 ASN A C 1
ATOM 1508 O O . ASN A 1 183 ? 5.609 20.142 -0.980 1.00 87.38 183 ASN A O 1
ATOM 1512 N N . ASP A 1 184 ? 6.535 18.417 -2.061 1.00 87.94 184 ASP A N 1
ATOM 1513 C CA . ASP A 1 184 ? 5.553 17.425 -1.607 1.00 87.94 184 ASP A CA 1
ATOM 1514 C C . ASP A 1 184 ? 6.043 16.714 -0.340 1.00 87.94 184 ASP A C 1
ATOM 1516 O O . ASP A 1 184 ? 6.873 15.804 -0.391 1.00 87.94 184 ASP A O 1
ATOM 1520 N N . TYR A 1 185 ? 5.498 17.118 0.805 1.00 91.19 185 TYR A N 1
ATOM 1521 C CA . TYR A 1 185 ? 5.888 16.603 2.117 1.00 91.19 185 TYR A CA 1
ATOM 1522 C C . TYR A 1 185 ? 5.009 15.443 2.584 1.00 91.19 185 TYR A C 1
ATOM 1524 O O . TYR A 1 185 ? 3.795 15.434 2.377 1.00 91.19 185 TYR A O 1
ATOM 1532 N N . TRP A 1 186 ? 5.639 14.473 3.240 1.00 92.69 186 TRP A N 1
ATOM 1533 C CA . TRP A 1 186 ? 5.038 13.351 3.951 1.00 92.69 186 TRP A CA 1
ATOM 1534 C C . TRP A 1 186 ? 5.188 13.621 5.447 1.00 92.69 186 TRP A C 1
ATOM 1536 O O . TRP A 1 186 ? 6.273 13.461 6.006 1.00 92.69 186 TRP A O 1
ATOM 1546 N N . ILE A 1 187 ? 4.105 14.080 6.073 1.00 93.75 187 ILE A N 1
ATOM 1547 C CA . ILE A 1 187 ? 4.068 14.432 7.498 1.00 93.75 187 ILE A CA 1
ATOM 1548 C C . ILE A 1 187 ? 3.717 13.175 8.294 1.00 93.75 187 ILE A C 1
ATOM 1550 O O . ILE A 1 187 ? 2.634 12.616 8.102 1.00 93.75 187 ILE A O 1
ATOM 1554 N N . LEU A 1 188 ? 4.607 12.706 9.164 1.00 92.31 188 LEU A N 1
ATOM 1555 C CA . LEU A 1 188 ? 4.388 11.496 9.959 1.00 92.31 188 LEU A CA 1
ATOM 1556 C C . LEU A 1 188 ? 3.273 11.691 10.998 1.00 92.31 188 LEU A C 1
ATOM 1558 O O . LEU A 1 188 ? 3.078 12.780 11.538 1.00 92.31 188 LEU A O 1
ATOM 1562 N N . GLY A 1 189 ? 2.524 10.623 11.271 1.00 87.50 189 GLY A N 1
ATOM 1563 C CA . GLY A 1 189 ? 1.550 10.584 12.359 1.00 87.50 189 GLY A CA 1
ATOM 1564 C C . GLY A 1 189 ? 2.236 10.608 13.729 1.00 87.50 189 GLY A C 1
ATOM 1565 O O . GLY A 1 189 ? 3.342 10.092 13.891 1.00 87.50 189 GLY A O 1
ATOM 1566 N N . LYS A 1 190 ? 1.567 11.186 14.734 1.00 78.12 190 LYS A N 1
ATOM 1567 C CA . LYS A 1 190 ? 2.118 11.349 16.094 1.00 78.12 190 LYS A CA 1
ATOM 1568 C C . LYS A 1 190 ? 2.492 10.020 16.760 1.00 78.12 190 LYS A C 1
ATOM 1570 O O . LYS A 1 190 ? 3.465 9.975 17.499 1.00 78.12 190 L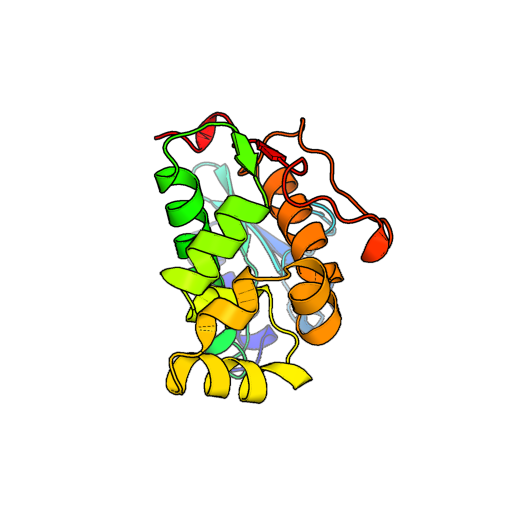YS A O 1
ATOM 1575 N N . ASP A 1 191 ? 1.764 8.953 16.444 1.00 71.38 191 ASP A N 1
ATOM 1576 C CA . ASP A 1 191 ? 1.911 7.641 17.085 1.00 71.38 191 ASP A CA 1
ATOM 1577 C C . ASP A 1 191 ? 2.961 6.737 16.403 1.00 71.38 191 ASP A C 1
ATOM 1579 O O . ASP A 1 191 ? 3.157 5.591 16.800 1.00 71.38 191 ASP A O 1
ATOM 1583 N N . ILE A 1 192 ? 3.631 7.234 15.355 1.00 69.06 192 ILE A N 1
ATOM 1584 C CA . ILE A 1 192 ? 4.634 6.489 14.571 1.00 69.06 192 ILE A CA 1
ATOM 1585 C C . ILE A 1 192 ? 6.062 6.760 15.057 1.00 69.06 192 ILE A C 1
ATOM 1587 O O . ILE A 1 192 ? 6.956 5.950 14.802 1.00 69.06 192 ILE A O 1
ATOM 1591 N N . LEU A 1 193 ? 6.283 7.886 15.738 1.00 59.12 193 LEU A N 1
ATOM 1592 C CA . LEU A 1 193 ? 7.567 8.261 16.328 1.00 59.12 193 LEU A CA 1
ATOM 1593 C C . LEU A 1 193 ? 7.700 7.540 17.677 1.00 59.12 193 LEU A C 1
ATOM 1595 O O . LEU A 1 193 ? 7.241 8.046 18.699 1.00 59.12 193 LEU A O 1
ATOM 1599 N N . ILE A 1 194 ? 8.266 6.331 17.656 1.00 47.12 194 ILE A N 1
ATOM 1600 C CA . ILE A 1 194 ? 8.593 5.528 18.845 1.00 47.12 194 ILE A CA 1
ATOM 1601 C C . ILE A 1 194 ? 10.107 5.388 18.932 1.00 47.12 194 ILE A C 1
ATOM 1603 O O . ILE A 1 194 ? 10.705 5.012 17.897 1.00 47.12 194 ILE A O 1
#

Foldseek 3Di:
DAQLVQLLVVVVVCVVQVWFKAADPDPSNVPPPGHHDPDDQLNHDARMWTAGPVGDTDGHHTHDPVCVVVVVVVVVLVVVLLVVVLVVVDQKDFLLNSLCCCLPPNVVSCLVQFFDPVCSVVQVVCVVVVNSVVCNPDVLCNCVVGGPVCRVLVVLSVCCSVLQFPPPADRDDDDSVPDDRRPRIGGGGPVSND